Protein AF-A0A433RPC3-F1 (afdb_monomer_lite)

Foldseek 3Di:
DDDDPPDDPPPVVVVVVVVVVVVVVVVVVVVVVVVVVVVVVLVVVCVPQDLDQDQDDWDDQDWDWDWADDPDDDTDIDTDGDPDDGDDPVNRVVVSVVSHVSNVVSVVVVVVVVDDVVVVVVVVVVVVVVVVVVVVVVVVVVVVVVVVVVVVVVVVVVVLVVVVVVLVVVLVVLVVVDPDPVVSVVVSVVVLVVVCVVPPPDSSVVVVVVVVVVVVVVVVVD

Structure (mmCIF, N/CA/C/O backbone):
data_AF-A0A433RPC3-F1
#
_entry.id   AF-A0A433RPC3-F1
#
loop_
_atom_site.group_PDB
_atom_site.id
_atom_site.type_symbol
_atom_site.label_atom_id
_atom_site.label_alt_id
_atom_site.label_comp_id
_atom_site.label_asym_id
_atom_site.label_entity_id
_atom_site.label_seq_id
_atom_site.pdbx_PDB_ins_code
_atom_site.Cartn_x
_atom_site.Cartn_y
_atom_site.Cartn_z
_atom_site.occupancy
_atom_site.B_iso_or_equiv
_atom_site.auth_seq_id
_atom_site.auth_comp_id
_atom_site.auth_asym_id
_atom_site.auth_atom_id
_atom_site.pdbx_PDB_model_num
ATOM 1 N N . GLY A 1 1 ? -7.075 70.596 42.345 1.00 38.84 1 GLY A N 1
ATOM 2 C CA . GLY A 1 1 ? -7.940 69.407 42.231 1.00 38.84 1 GLY A CA 1
ATOM 3 C C . GLY A 1 1 ? -7.065 68.180 42.309 1.00 38.84 1 GLY A C 1
ATOM 4 O O . GLY A 1 1 ? -5.999 68.199 41.714 1.00 38.84 1 GLY A O 1
ATOM 5 N N . ILE A 1 2 ? -7.452 67.172 43.088 1.00 40.19 2 ILE A N 1
ATOM 6 C CA . ILE A 1 2 ? -6.700 65.915 43.198 1.00 40.19 2 ILE A CA 1
ATOM 7 C C . ILE A 1 2 ? -7.211 64.991 42.092 1.00 40.19 2 ILE A C 1
ATOM 9 O O . ILE A 1 2 ? -8.353 64.534 42.153 1.00 40.19 2 ILE A O 1
ATOM 13 N N . GLU A 1 3 ? -6.393 64.748 41.071 1.00 44.56 3 GLU A N 1
ATOM 14 C CA . GLU A 1 3 ? -6.683 63.738 40.054 1.00 44.56 3 GLU A CA 1
ATOM 15 C C . GLU A 1 3 ? -6.603 62.345 40.681 1.00 44.56 3 GLU A C 1
ATOM 17 O O . GLU A 1 3 ? -5.564 61.913 41.184 1.00 44.56 3 GLU A O 1
ATOM 22 N N . ARG A 1 4 ? -7.725 61.623 40.659 1.00 51.38 4 ARG A N 1
ATOM 23 C CA . ARG A 1 4 ? -7.753 60.204 41.009 1.00 51.38 4 ARG A CA 1
ATOM 24 C C . ARG A 1 4 ? -7.163 59.419 39.839 1.00 51.38 4 ARG A C 1
ATOM 26 O O . ARG A 1 4 ? -7.788 59.331 38.785 1.00 51.38 4 ARG A O 1
ATOM 33 N N . LYS A 1 5 ? -5.988 58.811 40.032 1.00 50.91 5 LYS A N 1
ATOM 34 C CA . LYS A 1 5 ? -5.503 57.740 39.151 1.00 50.91 5 LYS A CA 1
ATOM 35 C C . LYS A 1 5 ? -6.491 56.574 39.227 1.00 50.91 5 LYS A C 1
ATOM 37 O O . LYS A 1 5 ? -6.636 55.954 40.277 1.00 50.91 5 LYS A O 1
ATOM 42 N N . LEU A 1 6 ? -7.162 56.283 38.115 1.00 47.28 6 LEU A N 1
ATOM 43 C CA . LEU A 1 6 ? -7.870 55.023 37.897 1.00 47.28 6 LEU A CA 1
ATOM 44 C C . LEU A 1 6 ? -6.831 53.895 37.880 1.00 47.28 6 LEU A C 1
ATOM 46 O O . LEU A 1 6 ? -6.182 53.644 36.869 1.00 47.28 6 LEU A O 1
ATOM 50 N N . VAL A 1 7 ? -6.633 53.249 39.028 1.00 53.22 7 VAL A N 1
ATOM 51 C CA . VAL A 1 7 ? -5.840 52.023 39.129 1.00 53.22 7 VAL A CA 1
ATOM 52 C C . VAL A 1 7 ? -6.800 50.862 38.905 1.00 53.22 7 VAL A C 1
ATOM 54 O O . VAL A 1 7 ? -7.610 50.558 39.776 1.00 53.22 7 VAL A O 1
ATOM 57 N N . GLY A 1 8 ? -6.751 50.248 37.723 1.00 48.09 8 GLY A N 1
ATOM 58 C CA . GLY A 1 8 ? -7.523 49.033 37.462 1.00 48.09 8 GLY A CA 1
ATOM 59 C C . GLY A 1 8 ? -7.886 48.792 36.003 1.00 48.09 8 GLY A C 1
ATOM 60 O O . GLY A 1 8 ? -9.061 48.663 35.685 1.00 48.09 8 GLY A O 1
ATOM 61 N N . THR A 1 9 ? -6.907 48.664 35.110 1.00 48.97 9 THR A N 1
ATOM 62 C CA . THR A 1 9 ? -7.108 47.924 33.853 1.00 48.97 9 THR A CA 1
ATOM 63 C C . THR A 1 9 ? -6.810 46.452 34.116 1.00 48.97 9 THR A C 1
ATOM 65 O O . THR A 1 9 ? -5.803 45.923 33.650 1.00 48.97 9 THR A O 1
ATOM 68 N N . ASN A 1 10 ? -7.633 45.797 34.937 1.00 53.47 10 ASN A N 1
ATOM 69 C CA . ASN A 1 10 ? -7.533 44.350 35.065 1.00 53.47 10 ASN A CA 1
ATOM 70 C C . ASN A 1 10 ? -8.137 43.750 33.790 1.00 53.47 10 ASN A C 1
ATOM 72 O O . ASN A 1 10 ? -9.281 44.047 33.444 1.00 53.47 10 ASN A O 1
ATOM 76 N N . SER A 1 11 ? -7.345 42.985 33.045 1.00 49.66 11 SER A N 1
ATOM 77 C CA . SER A 1 11 ? -7.777 42.311 31.821 1.00 49.66 11 SER A CA 1
ATOM 78 C C . SER A 1 11 ? -8.836 41.263 32.177 1.00 49.66 11 SER A C 1
ATOM 80 O O . SER A 1 11 ? -8.518 40.131 32.524 1.00 49.66 11 SER A O 1
ATOM 82 N N . TYR A 1 12 ? -10.115 41.637 32.119 1.00 53.03 12 TYR A N 1
ATOM 83 C CA . TYR A 1 12 ? -11.245 40.752 32.432 1.00 53.03 12 TYR A CA 1
ATOM 84 C C . TYR A 1 12 ? -11.299 39.479 31.565 1.00 53.03 12 TYR A C 1
ATOM 86 O O . TYR A 1 12 ? -11.978 38.528 31.941 1.00 53.03 12 TYR A O 1
ATOM 94 N N . LYS A 1 13 ? -10.578 39.435 30.433 1.00 57.81 13 LYS A N 1
ATOM 95 C CA . LYS A 1 13 ? -10.460 38.228 29.600 1.00 57.81 13 LYS A CA 1
ATOM 96 C C . LYS A 1 13 ? -9.745 37.086 30.325 1.00 57.81 13 LYS A C 1
ATOM 98 O O . LYS A 1 13 ? -10.267 35.983 30.334 1.00 57.81 13 LYS A O 1
ATOM 103 N N . ASP A 1 14 ? -8.642 37.374 31.012 1.00 66.19 14 ASP A N 1
ATOM 104 C CA . ASP A 1 14 ? -7.838 36.365 31.724 1.00 66.19 14 ASP A CA 1
ATOM 105 C C . ASP A 1 14 ? -8.612 35.769 32.917 1.00 66.19 14 ASP A C 1
ATOM 107 O O . ASP A 1 14 ? -8.630 34.565 33.155 1.00 66.19 14 ASP A O 1
ATOM 111 N N . VAL A 1 15 ? -9.383 36.609 33.618 1.00 73.69 15 VAL A N 1
ATOM 112 C CA . VAL A 1 15 ? -10.227 36.167 34.741 1.00 73.69 15 VAL A CA 1
ATOM 113 C C . VAL A 1 15 ? -11.393 35.290 34.273 1.00 73.69 15 VAL A C 1
ATOM 115 O O . VAL A 1 15 ? -11.741 34.334 34.964 1.00 73.69 15 VAL A O 1
ATOM 118 N N . ASN A 1 16 ? -12.009 35.603 33.130 1.00 78.69 16 ASN A N 1
ATOM 119 C CA . ASN A 1 16 ? -13.104 34.798 32.585 1.00 78.69 16 ASN A CA 1
ATOM 120 C C . ASN A 1 16 ? -12.593 33.467 32.018 1.00 78.69 16 ASN A C 1
ATOM 122 O O . ASN A 1 16 ? -13.151 32.432 32.364 1.00 78.69 16 ASN A O 1
ATOM 126 N N . GLU A 1 17 ? -11.495 33.475 31.257 1.00 80.62 17 GLU A N 1
ATOM 127 C CA . GLU A 1 17 ? -10.848 32.253 30.750 1.00 80.62 17 GLU A CA 1
ATOM 128 C C . GLU A 1 17 ? -10.400 31.332 31.899 1.00 80.62 17 GLU A C 1
ATOM 130 O O . GLU A 1 17 ? -10.603 30.117 31.855 1.00 80.62 17 GLU A O 1
ATOM 135 N N . TYR A 1 18 ? -9.849 31.899 32.978 1.00 80.88 18 TYR A N 1
ATOM 136 C CA . TYR A 1 18 ? -9.494 31.138 34.176 1.00 80.88 18 TYR A CA 1
ATOM 137 C C . TYR A 1 18 ? -10.716 30.519 34.871 1.00 80.88 18 TYR A C 1
ATOM 139 O O . TYR A 1 18 ? -10.659 29.361 35.288 1.00 80.88 18 TYR A O 1
ATOM 147 N N . LYS A 1 19 ? -11.819 31.272 35.002 1.00 87.38 19 LYS A N 1
ATOM 148 C CA . LYS A 1 19 ? -13.069 30.767 35.593 1.00 87.38 19 LYS A CA 1
ATOM 149 C C . LYS A 1 19 ? -13.665 29.638 34.760 1.00 87.38 19 LYS A C 1
ATOM 151 O O . LYS A 1 19 ? -13.944 28.588 35.319 1.00 87.38 19 LYS A O 1
ATOM 156 N N . GLU A 1 20 ? -13.757 29.814 33.443 1.00 87.75 20 GLU A N 1
ATOM 157 C CA . GLU A 1 20 ? -14.229 28.772 32.523 1.00 87.75 20 GLU A CA 1
ATOM 158 C C . GLU A 1 20 ? -13.375 27.506 32.635 1.00 87.75 20 GLU A C 1
ATOM 160 O O . GLU A 1 20 ? -13.902 26.400 32.745 1.00 87.75 20 GLU A O 1
ATOM 165 N N . LYS A 1 21 ? -12.046 27.650 32.696 1.00 89.56 21 LYS A N 1
ATOM 166 C CA . LYS A 1 21 ? -11.145 26.512 32.892 1.00 89.56 21 LYS A CA 1
ATOM 167 C C . LYS A 1 21 ? -11.379 25.807 34.230 1.00 89.56 21 LYS A C 1
ATOM 169 O O . LYS A 1 21 ? -11.334 24.580 34.274 1.00 89.56 21 LYS A O 1
ATOM 174 N N . GLN A 1 22 ? -11.597 26.549 35.314 1.00 91.75 22 GLN A N 1
ATOM 175 C CA . GLN A 1 22 ? -11.886 25.955 36.621 1.00 91.75 22 GLN A CA 1
ATOM 176 C C . GLN A 1 22 ? -13.246 25.259 36.657 1.00 91.75 22 GLN A C 1
ATOM 178 O O . GLN A 1 22 ? -13.348 24.161 37.199 1.00 91.75 22 GLN A O 1
ATOM 183 N N . ASP A 1 23 ? -14.267 25.844 36.037 1.00 93.25 23 ASP A N 1
ATOM 184 C CA . ASP A 1 23 ? -15.589 25.230 35.931 1.00 93.25 23 ASP A CA 1
ATOM 185 C C . ASP A 1 23 ? -15.518 23.914 35.144 1.00 93.25 23 ASP A C 1
ATOM 187 O O . ASP A 1 23 ? -16.047 22.901 35.601 1.00 93.25 23 ASP A O 1
ATOM 191 N N . LEU A 1 24 ? -14.762 23.884 34.040 1.00 93.81 24 LEU A N 1
ATOM 192 C CA . LEU A 1 24 ? -14.499 22.661 33.275 1.00 93.81 24 LEU A CA 1
ATOM 193 C C . LEU A 1 24 ? -13.741 21.606 34.091 1.00 93.81 24 LEU A C 1
ATOM 195 O O . LEU A 1 24 ? -14.083 20.429 34.029 1.00 93.81 24 LEU A O 1
ATOM 199 N N . LEU A 1 25 ? -12.724 21.994 34.868 1.00 91.88 25 LEU A N 1
ATOM 200 C CA . LEU A 1 25 ? -11.994 21.057 35.734 1.00 91.88 25 LEU A CA 1
ATOM 201 C C . LEU A 1 25 ? -12.901 20.461 36.817 1.00 91.88 25 LEU A C 1
ATOM 203 O O . LEU A 1 25 ? -12.837 19.260 37.079 1.00 91.88 25 LEU A O 1
ATOM 207 N N . ASN A 1 26 ? -13.767 21.280 37.415 1.00 93.25 26 ASN A N 1
ATOM 208 C CA . ASN A 1 26 ? -14.754 20.817 38.385 1.00 93.25 26 ASN A CA 1
ATOM 209 C C . ASN A 1 26 ? -15.773 19.871 37.737 1.00 93.25 26 ASN A C 1
ATOM 211 O O . ASN A 1 26 ? -16.106 18.838 38.316 1.00 93.25 26 ASN A O 1
ATOM 215 N N . GLU A 1 27 ? -16.245 20.187 36.530 1.00 94.56 27 GLU A N 1
ATOM 216 C CA . GLU A 1 27 ? -17.148 19.319 35.775 1.00 94.56 27 GLU A CA 1
ATOM 217 C C . GLU A 1 27 ? -16.486 17.975 35.442 1.00 94.56 27 GLU A C 1
ATOM 219 O O . GLU A 1 27 ? -17.097 16.931 35.669 1.00 94.56 27 GLU A O 1
ATOM 224 N N . ILE A 1 28 ? -15.225 17.982 34.996 1.00 92.88 28 ILE A N 1
ATOM 225 C CA . ILE A 1 28 ? -14.436 16.765 34.756 1.00 92.88 28 ILE A CA 1
ATOM 226 C C . ILE A 1 28 ? -14.360 15.923 36.030 1.00 92.88 28 ILE A C 1
ATOM 228 O O . ILE A 1 28 ? -14.707 14.746 35.984 1.00 92.88 28 ILE A O 1
ATOM 232 N N . ALA A 1 29 ? -14.000 16.514 37.171 1.00 93.44 29 ALA A N 1
ATOM 233 C CA . ALA A 1 29 ? -13.903 15.785 38.436 1.00 93.44 29 ALA A CA 1
ATOM 234 C C . ALA A 1 29 ? -15.248 15.156 38.856 1.00 93.44 29 ALA A C 1
ATOM 236 O O . ALA A 1 29 ? -15.300 14.017 39.326 1.00 93.44 29 ALA A O 1
ATOM 237 N N . VAL A 1 30 ? -16.362 15.868 38.649 1.00 95.62 30 VAL A N 1
ATOM 238 C CA . VAL A 1 30 ? -17.713 15.342 38.912 1.00 95.62 30 VAL A CA 1
ATOM 239 C C . VAL A 1 30 ? -18.062 14.197 37.958 1.00 95.62 30 VAL A C 1
ATOM 241 O O . VAL A 1 30 ? -18.665 13.205 38.376 1.00 95.62 30 VAL A O 1
ATOM 244 N N . LEU A 1 31 ? -17.718 14.320 36.676 1.00 94.31 31 LEU A N 1
ATOM 245 C CA . LEU A 1 31 ? -17.961 13.280 35.677 1.00 94.31 31 LEU A CA 1
ATOM 246 C C . LEU A 1 31 ? -17.120 12.030 35.948 1.00 94.31 31 LEU A C 1
ATOM 248 O O . LEU A 1 31 ? -17.659 10.927 35.878 1.00 94.31 31 LEU A O 1
ATOM 252 N N . GLU A 1 32 ? -15.848 12.188 36.312 1.00 90.69 32 GLU A N 1
ATOM 253 C CA . GLU A 1 32 ? -14.964 11.091 36.718 1.00 90.69 32 GLU A CA 1
ATOM 254 C C . GLU A 1 32 ? -15.547 10.332 37.914 1.00 90.69 32 GLU A C 1
ATOM 256 O O . GLU A 1 32 ? -15.697 9.111 37.849 1.00 90.69 32 GLU A O 1
ATOM 261 N N . GLY A 1 33 ? -15.999 11.054 38.946 1.00 94.19 33 GLY A N 1
ATOM 262 C CA . GLY A 1 33 ? -16.677 10.455 40.097 1.00 94.19 33 GLY A CA 1
ATOM 263 C C . GLY A 1 33 ? -17.915 9.641 39.703 1.00 94.19 33 GLY A C 1
ATOM 264 O O . GLY A 1 33 ? -18.040 8.477 40.081 1.00 94.19 33 GLY A O 1
ATOM 265 N N . LYS A 1 34 ? -18.799 10.202 38.865 1.00 94.56 34 LYS A N 1
ATOM 266 C CA . LYS A 1 34 ? -19.998 9.496 38.365 1.00 94.56 34 LYS A CA 1
ATOM 267 C C . LYS A 1 34 ? -19.652 8.252 37.545 1.00 94.56 34 LYS A C 1
ATOM 269 O O . LYS A 1 34 ? -20.356 7.244 37.618 1.00 94.56 34 LYS A O 1
ATOM 274 N N . VAL A 1 35 ? -18.596 8.315 36.736 1.00 90.12 35 VAL A N 1
ATOM 275 C CA . VAL A 1 35 ? -18.122 7.173 35.944 1.00 90.12 35 VAL A CA 1
ATOM 276 C C . VAL A 1 35 ? -17.607 6.066 36.862 1.00 90.12 35 VAL A C 1
ATOM 278 O O . VAL A 1 35 ? -17.922 4.896 36.635 1.00 90.12 35 VAL A O 1
ATOM 281 N N . ASP A 1 36 ? -16.864 6.409 37.910 1.00 89.38 36 ASP A N 1
ATOM 282 C CA . ASP A 1 36 ? -16.343 5.433 38.865 1.00 89.38 36 ASP A CA 1
ATOM 283 C C . ASP A 1 36 ? -17.445 4.813 39.734 1.00 89.38 36 ASP A C 1
ATOM 285 O O . ASP A 1 36 ? -17.445 3.599 39.956 1.00 89.38 36 ASP A O 1
ATOM 289 N N . GLU A 1 37 ? -18.454 5.590 40.129 1.00 93.19 37 GLU A N 1
ATOM 290 C CA . GLU A 1 37 ? -19.675 5.066 40.751 1.00 93.19 37 GLU A CA 1
ATOM 291 C C . GLU A 1 37 ? -20.371 4.046 39.840 1.00 93.19 37 GLU A C 1
ATOM 293 O O . GLU A 1 37 ? -20.634 2.914 40.256 1.00 93.19 37 GLU A O 1
ATOM 298 N N . LYS A 1 38 ? -20.595 4.392 38.564 1.00 89.94 38 LYS A N 1
ATOM 299 C CA . LYS A 1 38 ? -21.222 3.487 37.586 1.00 89.94 38 LYS A CA 1
ATOM 300 C C . LYS A 1 38 ? -20.389 2.234 37.323 1.00 89.94 38 LYS A C 1
ATOM 302 O O . LYS A 1 38 ? -20.958 1.150 37.184 1.00 89.94 38 LYS A O 1
ATOM 307 N N . LYS A 1 39 ? -19.055 2.338 37.310 1.00 88.25 39 LYS A N 1
ATOM 308 C CA . LYS A 1 39 ? -18.160 1.170 37.239 1.00 88.25 39 LYS A CA 1
ATOM 309 C C . LYS A 1 39 ? -18.352 0.248 38.437 1.00 88.25 39 LYS A C 1
ATOM 311 O O . LYS A 1 39 ? -18.440 -0.964 38.248 1.00 88.25 39 LYS A O 1
ATOM 316 N N . ASN A 1 40 ? -18.431 0.798 39.644 1.00 89.94 40 ASN A N 1
ATOM 317 C CA . ASN A 1 40 ? -18.612 0.010 40.860 1.00 89.94 40 ASN A CA 1
ATOM 318 C C . ASN A 1 40 ? -19.991 -0.665 40.911 1.00 89.94 40 ASN A C 1
ATOM 320 O O . ASN A 1 40 ? -20.069 -1.853 41.229 1.00 89.94 40 ASN A O 1
ATOM 324 N N . GLU A 1 41 ? -21.059 0.046 40.531 1.00 89.38 41 GLU A N 1
ATOM 325 C CA . GLU A 1 41 ? -22.403 -0.530 40.372 1.00 89.38 41 GLU A CA 1
ATOM 326 C C . GLU A 1 41 ? -22.387 -1.702 39.384 1.00 89.38 41 GLU A C 1
ATOM 328 O O . GLU A 1 41 ? -22.893 -2.788 39.678 1.00 89.38 41 GLU A O 1
ATOM 333 N N . PHE A 1 42 ? -21.749 -1.509 38.228 1.00 88.12 42 PHE A N 1
ATOM 334 C CA . PHE A 1 42 ? -21.626 -2.552 37.223 1.00 88.12 42 PHE A CA 1
ATOM 335 C C . PHE A 1 42 ? -20.863 -3.773 37.746 1.00 88.12 42 PHE A C 1
ATOM 337 O O . PHE A 1 42 ? -21.331 -4.896 37.582 1.00 88.12 42 PHE A O 1
ATOM 344 N N . LEU A 1 43 ? -19.718 -3.571 38.408 1.00 86.94 43 LEU A N 1
ATOM 345 C CA . LEU A 1 43 ? -18.920 -4.650 38.999 1.00 86.94 43 LEU A CA 1
ATOM 346 C C . LEU A 1 43 ? -19.696 -5.424 40.071 1.00 86.94 43 LEU A C 1
ATOM 348 O O . LEU A 1 43 ? -19.529 -6.635 40.206 1.00 86.94 43 LEU A O 1
ATOM 352 N N . ALA A 1 44 ? -20.549 -4.749 40.843 1.00 88.44 44 ALA A N 1
ATOM 353 C CA . ALA A 1 44 ? -21.407 -5.409 41.819 1.00 88.44 44 ALA A CA 1
ATOM 354 C C . ALA A 1 44 ? -22.443 -6.322 41.140 1.00 88.44 44 ALA A C 1
ATOM 356 O O . ALA A 1 44 ? -22.665 -7.445 41.597 1.00 88.44 44 ALA A O 1
ATOM 357 N N . ILE A 1 45 ? -23.037 -5.873 40.030 1.00 85.81 45 ILE A N 1
ATOM 358 C CA . ILE A 1 45 ? -24.023 -6.649 39.264 1.00 85.81 45 ILE A CA 1
ATOM 359 C C . ILE A 1 45 ? -23.345 -7.797 38.500 1.00 85.81 45 ILE A C 1
ATOM 361 O O . ILE A 1 45 ? -23.835 -8.928 38.517 1.00 85.81 45 ILE A O 1
ATOM 365 N N . SER A 1 46 ? -22.198 -7.540 37.866 1.00 85.25 46 SER A N 1
ATOM 366 C CA . SER A 1 46 ? -21.510 -8.486 36.978 1.00 85.25 46 SER A CA 1
ATOM 367 C C . SER A 1 46 ? -20.940 -9.708 37.703 1.00 85.25 46 SER A C 1
ATOM 369 O O . SER A 1 46 ? -20.822 -10.771 37.091 1.00 85.25 46 SER A O 1
ATOM 371 N N . LYS A 1 47 ? -20.663 -9.607 39.012 1.00 87.44 47 LYS A N 1
ATOM 372 C CA . LYS A 1 47 ? -20.286 -10.747 39.871 1.00 87.44 47 LYS A CA 1
ATOM 373 C C . LYS A 1 47 ? -21.323 -11.871 39.870 1.00 87.44 47 LYS A C 1
ATOM 375 O O . LYS A 1 47 ? -20.956 -13.030 40.025 1.00 87.44 47 LYS A O 1
ATOM 380 N N . ASN A 1 48 ? -22.600 -11.536 39.683 1.00 85.81 48 ASN A N 1
ATOM 381 C CA . ASN A 1 48 ? -23.698 -12.506 39.660 1.00 85.81 48 ASN A CA 1
ATOM 382 C C . ASN A 1 48 ? -24.020 -13.007 38.242 1.00 85.81 48 ASN A C 1
ATOM 384 O O . ASN A 1 48 ? -24.880 -13.871 38.074 1.00 85.81 48 ASN A O 1
ATOM 388 N N . VAL A 1 49 ? -23.354 -12.463 37.219 1.00 86.62 49 VAL A N 1
ATOM 389 C CA . VAL A 1 49 ? -23.548 -12.848 35.821 1.00 86.62 49 VAL A CA 1
ATOM 390 C C . VAL A 1 49 ? -22.520 -13.925 35.457 1.00 86.62 49 VAL A C 1
ATOM 392 O O . VAL A 1 49 ? -21.315 -13.697 35.617 1.00 86.62 49 VAL A O 1
ATOM 395 N N . PRO A 1 50 ? -22.956 -15.090 34.946 1.00 85.06 50 PRO A N 1
ATOM 396 C CA . PRO A 1 50 ? -22.044 -16.163 34.559 1.00 85.06 50 PRO A CA 1
ATOM 397 C C . PRO A 1 50 ? -21.106 -15.720 33.424 1.00 85.06 50 PRO A C 1
ATOM 399 O O . PRO A 1 50 ? -21.431 -14.837 32.638 1.00 85.06 50 PRO A O 1
ATOM 402 N N . ASP A 1 51 ? -19.943 -16.356 33.287 1.00 83.25 51 ASP A N 1
ATOM 403 C CA . ASP A 1 51 ? -18.985 -16.006 32.216 1.00 83.25 51 ASP A CA 1
ATOM 404 C C . ASP A 1 51 ? -19.394 -16.562 30.837 1.00 83.25 51 ASP A C 1
ATOM 406 O O . ASP A 1 51 ? -18.883 -16.160 29.783 1.00 83.25 51 ASP A O 1
ATOM 410 N N . LYS A 1 52 ? -20.316 -17.530 30.832 1.00 82.19 52 LYS A N 1
ATOM 411 C CA . LYS A 1 52 ? -20.808 -18.236 29.646 1.00 82.19 52 LYS A CA 1
ATOM 412 C C . LYS A 1 52 ? -22.324 -18.373 29.701 1.00 82.19 52 LYS A C 1
ATOM 414 O O . LYS A 1 52 ? -22.917 -18.380 30.778 1.00 82.19 52 LYS A O 1
ATOM 419 N N . ASN A 1 53 ? -22.929 -18.525 28.526 1.00 80.25 53 ASN A N 1
ATOM 420 C CA . ASN A 1 53 ? -24.363 -18.758 28.403 1.00 80.25 53 ASN A CA 1
ATOM 421 C C . ASN A 1 53 ? -24.749 -20.038 29.153 1.00 80.25 53 ASN A C 1
ATOM 423 O O . ASN A 1 53 ? -24.054 -21.055 29.065 1.00 80.25 53 ASN A O 1
ATOM 427 N N . LEU A 1 54 ? -25.858 -19.975 29.884 1.00 75.25 54 LEU A N 1
ATOM 428 C CA . LEU A 1 54 ? -26.414 -21.110 30.607 1.00 75.25 54 LEU A CA 1
ATOM 429 C C . LEU A 1 54 ? -27.546 -21.724 29.791 1.00 75.25 54 LEU A C 1
ATOM 431 O O . LEU A 1 54 ? -28.396 -21.002 29.281 1.00 75.25 54 LEU A O 1
ATOM 435 N N . VAL A 1 55 ? -27.567 -23.054 29.728 1.00 69.69 55 VAL A N 1
ATOM 436 C CA . VAL A 1 55 ? -28.742 -23.815 29.295 1.00 69.69 55 VAL A CA 1
ATOM 437 C C . VAL A 1 55 ? -29.469 -24.260 30.554 1.00 69.69 55 VAL A C 1
ATOM 439 O O . VAL A 1 55 ? -28.925 -25.009 31.372 1.00 69.69 55 VAL A O 1
ATOM 442 N N . LEU A 1 56 ? -30.681 -23.762 30.745 1.00 67.25 56 LEU A N 1
ATOM 443 C CA . LEU A 1 56 ? -31.468 -23.968 31.945 1.00 67.25 56 LEU A CA 1
ATOM 444 C C . LEU A 1 56 ? -32.481 -25.104 31.682 1.00 67.25 56 LEU A C 1
ATOM 446 O O . LEU A 1 56 ? -33.180 -25.136 30.674 1.00 67.25 56 LEU A O 1
ATOM 450 N N . LYS A 1 57 ? -32.607 -26.063 32.611 1.00 63.41 57 LYS A N 1
ATOM 451 C CA . LYS A 1 57 ? -33.537 -27.206 32.465 1.00 63.41 57 LYS A CA 1
ATOM 452 C C . LYS A 1 57 ? -34.895 -26.940 33.140 1.00 63.41 57 LYS A C 1
ATOM 454 O O . LYS A 1 57 ? -34.894 -26.578 34.318 1.00 63.41 57 LYS A O 1
ATOM 459 N N . PRO A 1 58 ? -36.048 -27.102 32.452 1.00 55.62 58 PRO A N 1
ATOM 460 C CA . PRO A 1 58 ? -37.373 -26.856 33.039 1.00 55.62 58 PRO A CA 1
ATOM 461 C C . PRO A 1 58 ? -37.682 -27.878 34.147 1.00 55.62 58 PRO A C 1
ATOM 463 O O . PRO A 1 58 ? -37.243 -29.023 34.059 1.00 55.62 58 PRO A O 1
ATOM 466 N N . LYS A 1 59 ? -38.446 -27.510 35.189 1.00 57.78 59 LYS A N 1
ATOM 467 C CA . LYS A 1 59 ? -38.624 -28.359 36.401 1.00 57.78 59 LYS A CA 1
ATOM 468 C C . LYS A 1 59 ? -40.054 -28.487 36.988 1.00 57.78 59 LYS A C 1
ATOM 470 O O . LYS A 1 59 ? -40.264 -27.818 37.958 1.00 57.78 59 LYS A O 1
ATOM 475 N N . ARG A 1 60 ? -41.045 -29.282 36.522 1.00 56.44 60 ARG A N 1
ATOM 476 C CA . ARG A 1 60 ? -42.491 -29.273 37.002 1.00 56.44 60 ARG A CA 1
ATOM 477 C C . ARG A 1 60 ? -42.770 -29.143 38.526 1.00 56.44 60 ARG A C 1
ATOM 479 O O . ARG A 1 60 ? -42.030 -29.710 39.312 1.00 56.44 60 ARG A O 1
ATOM 486 N N . LYS A 1 61 ? -43.803 -28.334 38.907 1.00 54.59 61 LYS A N 1
ATOM 487 C CA . LYS A 1 61 ? -44.331 -28.210 40.275 1.00 54.59 61 LYS A CA 1
ATOM 488 C C . LYS A 1 61 ? -44.762 -29.629 40.504 1.00 54.59 61 LYS A C 1
ATOM 490 O O . LYS A 1 61 ? -45.631 -30.120 39.780 1.00 54.59 61 LYS A O 1
ATOM 495 N N . GLU A 1 62 ? -43.989 -30.344 41.291 1.00 58.09 62 GLU A N 1
ATOM 496 C CA . GLU A 1 62 ? -44.073 -31.784 41.251 1.00 58.09 62 GLU A CA 1
ATOM 497 C C . GLU A 1 62 ? -45.394 -32.135 41.943 1.00 58.09 62 GLU A C 1
ATOM 499 O O . GLU A 1 62 ? -45.622 -31.792 43.102 1.00 58.09 62 GLU A O 1
ATOM 504 N N . ILE A 1 63 ? -46.336 -32.689 41.182 1.00 66.25 63 ILE A N 1
ATOM 505 C CA . ILE A 1 63 ? -47.625 -33.126 41.710 1.00 66.25 63 ILE A CA 1
ATOM 506 C C . ILE A 1 63 ? -47.478 -34.614 41.942 1.00 66.25 63 ILE A C 1
ATOM 508 O O . ILE A 1 63 ? -47.399 -35.399 40.992 1.00 66.25 63 ILE A O 1
ATOM 512 N N . LYS A 1 64 ? -47.436 -35.010 43.211 1.00 69.50 64 LYS A N 1
ATOM 513 C CA . LYS A 1 64 ? -47.461 -36.426 43.544 1.00 69.50 64 LYS A CA 1
ATOM 514 C C . LYS A 1 64 ? -48.908 -36.896 43.447 1.00 69.50 64 LYS A C 1
ATOM 516 O O . LYS A 1 64 ? -49.773 -36.396 44.165 1.00 69.50 64 LYS A O 1
ATOM 521 N N . THR A 1 65 ? -49.166 -37.825 42.530 1.00 75.62 65 THR A N 1
ATOM 522 C CA . THR A 1 65 ? -50.491 -38.430 42.348 1.00 75.62 65 THR A CA 1
ATOM 523 C C . THR A 1 65 ?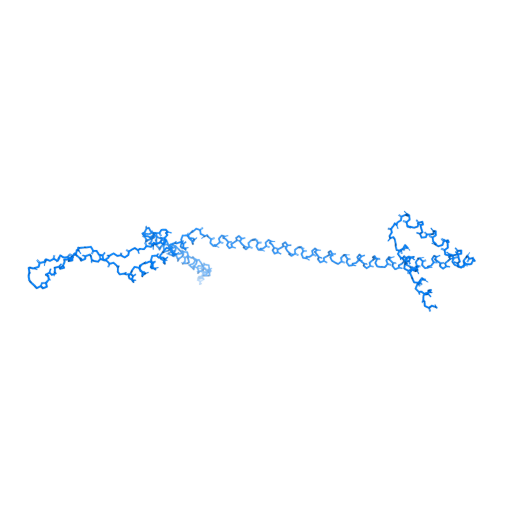 -50.528 -39.752 43.106 1.00 75.62 65 THR A C 1
ATOM 525 O O . THR A 1 65 ? -49.799 -40.680 42.766 1.00 75.62 65 THR A O 1
ATOM 528 N N . GLU A 1 66 ? -51.347 -39.834 44.149 1.00 77.06 66 GLU A N 1
ATOM 529 C CA . GLU A 1 66 ? -51.600 -41.058 44.911 1.00 77.06 66 GLU A CA 1
ATOM 530 C C . GLU A 1 66 ? -52.940 -41.637 44.438 1.00 77.06 66 GLU A C 1
ATOM 532 O O . GLU A 1 66 ? -53.990 -41.020 44.610 1.00 77.06 66 GLU A O 1
ATOM 537 N N . VAL A 1 67 ? -52.893 -42.799 43.781 1.00 78.12 67 VAL A N 1
ATOM 538 C CA . VAL A 1 67 ? -54.082 -43.504 43.283 1.00 78.12 67 VAL A CA 1
ATOM 539 C C . VAL A 1 67 ? -54.429 -44.620 44.261 1.00 78.12 67 VAL A C 1
ATOM 541 O O . VAL A 1 67 ? -53.634 -45.538 44.457 1.00 78.12 67 VAL A O 1
ATOM 544 N N . VAL A 1 68 ? -55.616 -44.549 44.863 1.00 80.00 68 VAL A N 1
ATOM 545 C CA . VAL A 1 68 ? -56.127 -45.556 45.799 1.00 80.00 68 VAL A CA 1
ATOM 546 C C . VAL A 1 68 ? -57.128 -46.455 45.057 1.00 80.00 68 VAL A C 1
ATOM 548 O O . VAL A 1 68 ? -58.201 -45.985 44.658 1.00 80.00 68 VAL A O 1
ATOM 551 N N . PRO A 1 69 ? -56.799 -47.738 44.814 1.00 71.50 69 PRO A N 1
ATOM 552 C CA . PRO A 1 69 ? -57.700 -48.661 44.132 1.00 71.50 69 PRO A CA 1
ATOM 553 C C . PRO A 1 69 ? -58.879 -49.048 45.038 1.00 71.50 69 PRO A C 1
ATOM 555 O O . PRO A 1 69 ? -58.694 -49.414 46.197 1.00 71.50 69 PRO A O 1
ATOM 558 N N . LYS A 1 70 ? -60.102 -48.992 44.496 1.00 76.69 70 LYS A N 1
ATOM 559 C CA . LYS A 1 70 ? -61.336 -49.463 45.152 1.00 76.69 70 LYS A CA 1
ATOM 560 C C . LYS A 1 70 ? -61.744 -50.824 44.574 1.00 76.69 70 LYS A C 1
ATOM 562 O O . LYS A 1 70 ? -61.519 -51.070 43.394 1.00 76.69 70 LYS A O 1
ATOM 567 N N . MET A 1 71 ? -62.368 -51.692 45.383 1.00 72.69 71 MET A N 1
ATOM 568 C CA . MET A 1 71 ? -62.849 -53.015 44.929 1.00 72.69 71 MET A CA 1
ATOM 569 C C . MET A 1 71 ? -63.935 -52.928 43.842 1.00 72.69 71 MET A C 1
ATOM 571 O O . MET A 1 71 ? -64.042 -53.832 43.021 1.00 72.69 71 MET A O 1
ATOM 575 N N . PHE A 1 72 ? -64.727 -51.852 43.824 1.00 60.06 72 PHE A N 1
ATOM 576 C CA . PHE A 1 72 ? -65.746 -51.590 42.808 1.00 60.06 72 PHE A CA 1
ATOM 577 C C . PHE A 1 72 ? -65.772 -50.093 42.463 1.00 60.06 72 PHE A C 1
ATOM 579 O O . PHE A 1 72 ? -65.706 -49.246 43.355 1.00 60.06 72 PHE A O 1
ATOM 586 N N . GLY A 1 73 ? -65.896 -49.766 41.172 1.00 68.81 73 GLY A N 1
ATOM 587 C CA . GLY A 1 73 ? -65.936 -48.387 40.666 1.00 68.81 73 GLY A CA 1
ATOM 588 C C . GLY A 1 73 ? -64.567 -47.802 40.288 1.00 68.81 73 GLY A C 1
ATOM 589 O O . GLY A 1 73 ? -63.542 -48.477 40.343 1.00 68.81 73 GLY A O 1
ATOM 590 N N . LYS A 1 74 ? -64.551 -46.536 39.843 1.00 75.19 74 LYS A N 1
ATOM 591 C CA . LYS A 1 74 ? -63.315 -45.850 39.426 1.00 75.19 74 LYS A CA 1
ATOM 592 C C . LYS A 1 74 ? -62.408 -45.571 40.644 1.00 75.19 74 LYS A C 1
ATOM 594 O O . LYS A 1 74 ? -62.932 -45.215 41.701 1.00 75.19 74 LYS A O 1
ATOM 599 N N . PRO A 1 75 ? -61.077 -45.715 40.504 1.00 78.50 75 PRO A N 1
ATOM 600 C CA . PRO A 1 75 ? -60.124 -45.470 41.584 1.00 78.50 75 PRO A CA 1
ATOM 601 C C . PRO A 1 75 ? -60.128 -44.006 42.034 1.00 78.50 75 PRO A C 1
ATOM 603 O O . PRO A 1 75 ? -60.450 -43.100 41.263 1.00 78.50 75 PRO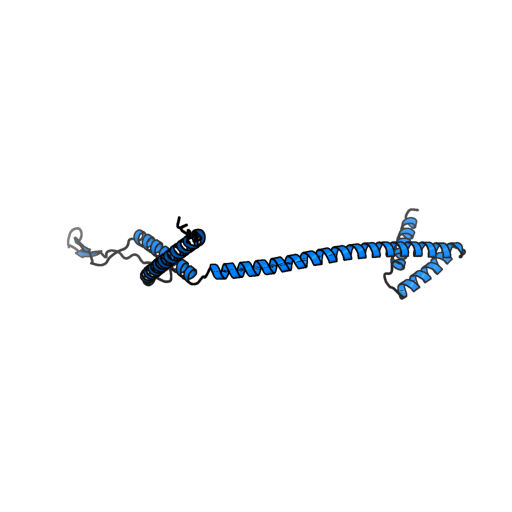 A O 1
ATOM 606 N N . GLU A 1 76 ? -59.757 -43.785 43.292 1.00 76.25 76 GLU A N 1
ATOM 607 C CA . GLU A 1 76 ? -59.726 -42.461 43.910 1.00 76.25 76 GLU A CA 1
ATOM 608 C C . GLU A 1 76 ? -58.348 -41.829 43.694 1.00 76.25 76 GLU A C 1
ATOM 610 O O . GLU A 1 76 ? -57.320 -42.461 43.941 1.00 76.25 76 GLU A O 1
ATOM 615 N N . ILE A 1 77 ? -58.319 -40.605 43.164 1.00 81.88 77 ILE A N 1
ATOM 616 C CA . ILE A 1 77 ? -57.088 -39.919 42.761 1.00 81.88 77 ILE A CA 1
ATOM 617 C C . ILE A 1 77 ? -56.857 -38.744 43.712 1.00 81.88 77 ILE A C 1
ATOM 619 O O . ILE A 1 77 ? -57.621 -37.780 43.699 1.00 81.88 77 ILE A O 1
ATOM 623 N N . HIS A 1 78 ? -55.782 -38.795 44.499 1.00 75.94 78 HIS A N 1
ATOM 624 C CA . HIS A 1 78 ? -55.333 -37.687 45.340 1.00 75.94 78 HIS A CA 1
ATOM 625 C C . HIS A 1 78 ? -54.123 -37.000 44.704 1.00 75.94 78 HIS A C 1
ATOM 627 O O . HIS A 1 78 ? -53.115 -37.641 44.414 1.00 75.94 78 HIS A O 1
ATOM 633 N N . GLN A 1 79 ? -54.201 -35.685 44.503 1.00 79.25 79 GLN A N 1
ATOM 634 C CA . GLN A 1 79 ? -53.073 -34.870 44.048 1.00 79.25 79 GLN A CA 1
ATOM 635 C C . GLN A 1 79 ? -52.523 -34.069 45.231 1.00 79.25 79 GLN A C 1
ATOM 637 O O . GLN A 1 79 ? -53.265 -33.321 45.866 1.00 79.25 79 GLN A O 1
ATOM 642 N N . LYS A 1 80 ? -51.230 -34.227 45.538 1.00 74.31 80 LYS A N 1
ATOM 643 C CA . LYS A 1 80 ? -50.513 -33.407 46.527 1.00 74.31 80 LYS A CA 1
ATOM 644 C C . LYS A 1 80 ? -49.517 -32.506 45.803 1.00 74.31 80 LYS A C 1
ATOM 646 O O . LYS A 1 80 ? -48.631 -33.005 45.106 1.00 74.31 80 LYS A O 1
ATOM 651 N N . GLU A 1 81 ? -49.654 -31.193 45.976 1.00 65.38 81 GLU A N 1
ATOM 652 C C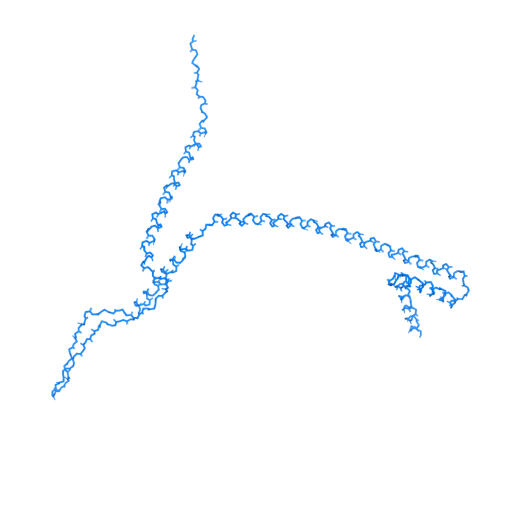A . GLU A 1 81 ? -48.615 -30.246 45.567 1.00 65.38 81 GLU A CA 1
ATOM 653 C C . GLU A 1 81 ? -47.367 -30.482 46.422 1.00 65.38 81 GLU A C 1
ATOM 655 O O . GLU A 1 81 ? -47.429 -30.448 47.651 1.00 65.38 81 GLU A O 1
ATOM 660 N N . THR A 1 82 ? -46.225 -30.727 45.787 1.00 60.50 82 THR A N 1
ATOM 661 C CA . THR A 1 82 ? -44.935 -30.648 46.478 1.00 60.50 82 THR A CA 1
ATOM 662 C C . THR A 1 82 ? -44.463 -29.191 46.493 1.00 60.50 82 THR A C 1
ATOM 664 O O . THR A 1 82 ? -44.756 -28.422 45.578 1.00 60.50 82 THR A O 1
ATOM 667 N N . GLY A 1 83 ? -43.700 -28.787 47.513 1.00 60.56 83 GLY A N 1
ATOM 668 C CA . GLY A 1 83 ? -43.125 -27.434 47.611 1.00 60.56 83 GLY A CA 1
ATOM 669 C C . GLY A 1 83 ? -42.055 -27.101 46.553 1.00 60.56 83 GLY A C 1
ATOM 670 O O . GLY A 1 83 ? -41.408 -26.060 46.651 1.00 60.56 83 GLY A O 1
ATOM 671 N N . ASN A 1 84 ? -41.844 -27.970 45.559 1.00 63.81 84 ASN A N 1
ATOM 672 C CA . ASN A 1 84 ? -40.832 -27.839 44.513 1.00 63.81 84 ASN A CA 1
ATOM 673 C C . ASN A 1 84 ? -41.376 -27.031 43.322 1.00 63.81 84 ASN A C 1
ATOM 675 O O . ASN A 1 84 ? -42.518 -27.215 42.911 1.00 63.81 84 ASN A O 1
ATOM 679 N N . TYR A 1 85 ? -40.561 -26.150 42.736 1.00 61.78 85 TYR A N 1
ATOM 680 C CA . TYR A 1 85 ? -40.985 -25.214 41.686 1.00 61.78 85 TYR A CA 1
ATOM 681 C C . TYR A 1 85 ? -40.635 -25.634 40.264 1.00 61.78 85 TYR A C 1
ATOM 683 O O . TYR A 1 85 ? -39.522 -26.108 40.021 1.00 61.78 85 TYR A O 1
ATOM 691 N N . VAL A 1 86 ? -41.540 -25.260 39.337 1.00 64.00 86 VAL A N 1
ATOM 692 C CA . VAL A 1 86 ? -41.319 -25.282 37.886 1.00 64.00 86 VAL A CA 1
ATOM 693 C C . VAL A 1 86 ? -41.334 -24.017 37.130 1.00 64.00 86 VAL A C 1
ATOM 695 O O . VAL A 1 86 ? -42.320 -23.297 37.107 1.00 64.00 86 VAL A O 1
ATOM 698 N N . PHE A 1 87 ? -40.310 -23.922 36.305 1.00 68.38 87 PHE A N 1
ATOM 699 C CA . PHE A 1 87 ? -40.314 -23.123 35.108 1.00 68.38 87 PHE A CA 1
ATOM 700 C C . PHE A 1 87 ? -40.857 -23.899 33.910 1.00 68.38 87 PHE A C 1
ATOM 702 O O . PHE A 1 87 ? -40.358 -24.972 33.545 1.00 68.38 87 PHE A O 1
ATOM 709 N N . THR A 1 88 ? -41.909 -23.352 33.305 1.00 75.56 88 THR A N 1
ATOM 710 C CA . THR A 1 88 ? -42.390 -23.810 31.999 1.00 75.56 88 THR A CA 1
ATOM 711 C C . THR A 1 88 ? -41.295 -23.615 30.942 1.00 75.56 88 THR A C 1
ATOM 713 O O . THR A 1 88 ? -40.449 -22.735 31.108 1.00 75.56 88 THR A O 1
ATOM 716 N N . PRO A 1 89 ? -41.306 -24.372 29.830 1.00 77.81 89 PRO A N 1
ATOM 717 C CA . PRO A 1 89 ? -40.317 -24.198 28.762 1.00 77.81 89 PRO A CA 1
ATOM 718 C C . PRO A 1 89 ? -40.191 -22.745 28.273 1.00 77.81 89 PRO A C 1
ATOM 720 O O . PRO A 1 89 ? -39.085 -22.243 28.130 1.00 77.81 89 PRO A O 1
ATOM 723 N N . LYS A 1 90 ? -41.317 -22.030 28.135 1.00 79.94 90 LYS A N 1
ATOM 724 C CA . LYS A 1 90 ? -41.341 -20.622 27.709 1.00 79.94 90 LYS A CA 1
ATOM 725 C C . LYS A 1 90 ? -40.675 -19.674 28.716 1.00 79.94 90 LYS A C 1
ATOM 727 O O . LYS A 1 90 ? -39.977 -18.750 28.320 1.00 79.94 90 LYS A O 1
ATOM 732 N N . GLN A 1 91 ? -40.875 -19.896 30.017 1.00 79.44 91 GLN A N 1
ATOM 733 C CA . GLN A 1 91 ? -40.212 -19.099 31.060 1.00 79.44 91 GLN A CA 1
ATOM 734 C C . GLN A 1 91 ? -38.700 -19.340 31.080 1.00 79.44 91 GLN A C 1
ATOM 736 O O . GLN A 1 91 ? -37.937 -18.423 31.362 1.00 79.44 91 GLN A O 1
ATOM 741 N N . MET A 1 92 ? -38.273 -20.561 30.761 1.00 80.62 92 MET A N 1
ATOM 742 C CA . MET A 1 92 ? -36.859 -20.924 30.682 1.00 80.62 92 MET A CA 1
ATOM 743 C C . MET A 1 92 ? -36.174 -20.282 29.489 1.00 80.62 92 MET A C 1
ATOM 745 O O . MET A 1 92 ? -35.125 -19.680 29.661 1.00 80.62 92 MET A O 1
ATOM 749 N N . GLU A 1 93 ? -36.810 -20.318 28.321 1.00 83.00 93 GLU A N 1
ATOM 750 C CA . GLU A 1 93 ? -36.328 -19.643 27.113 1.00 83.00 93 GLU A CA 1
ATOM 751 C C . GLU A 1 93 ? -36.168 -18.125 27.331 1.00 83.00 93 GLU A C 1
ATOM 753 O O . GLU A 1 93 ? -35.158 -17.526 26.955 1.00 83.00 93 GLU A O 1
ATOM 758 N N . GLN A 1 94 ? -37.127 -17.494 28.020 1.00 86.56 94 GLN A N 1
ATOM 759 C CA . GLN A 1 94 ? -37.025 -16.082 28.408 1.00 86.56 94 GLN A CA 1
ATOM 760 C C . GLN A 1 94 ? -35.838 -15.823 29.346 1.00 86.56 94 GLN A C 1
ATOM 762 O O . GLN A 1 94 ? -35.090 -14.865 29.147 1.00 86.56 94 GLN A O 1
ATOM 767 N N . LEU A 1 95 ? -35.638 -16.683 30.347 1.00 85.12 95 LEU A N 1
ATOM 768 C CA . LEU A 1 95 ? -34.510 -16.596 31.275 1.00 85.12 95 LEU A CA 1
ATOM 769 C C . LEU A 1 95 ? -33.165 -16.789 30.565 1.00 85.12 95 LEU A C 1
ATOM 771 O O . LEU A 1 95 ? -32.244 -16.011 30.795 1.00 85.12 95 LEU A O 1
ATOM 775 N N . GLU A 1 96 ? -33.053 -17.772 29.672 1.00 85.62 96 GLU A N 1
ATOM 776 C CA . GLU A 1 96 ? -31.855 -18.010 28.860 1.00 85.62 96 GLU A CA 1
ATOM 777 C C . GLU A 1 96 ? -31.521 -16.805 27.977 1.00 85.62 96 GLU A C 1
ATOM 779 O O . GLU A 1 96 ? -30.354 -16.421 27.870 1.00 85.62 96 GLU A O 1
ATOM 784 N N . THR A 1 97 ? -32.538 -16.160 27.400 1.00 88.06 97 THR A N 1
ATOM 785 C CA . THR A 1 97 ? -32.367 -14.944 26.592 1.00 88.06 97 THR A CA 1
ATOM 786 C C . THR A 1 97 ? -31.810 -13.794 27.432 1.00 88.06 97 THR A C 1
ATOM 788 O O . THR A 1 97 ? -30.828 -13.161 27.041 1.00 88.06 97 THR A O 1
ATOM 791 N N . ILE A 1 98 ? -32.391 -13.547 28.613 1.00 88.31 98 ILE A N 1
ATOM 792 C CA . ILE A 1 98 ? -31.941 -12.490 29.531 1.00 88.31 98 ILE A CA 1
ATOM 793 C C . ILE A 1 98 ? -30.513 -12.762 30.012 1.00 88.31 98 ILE A C 1
ATOM 795 O O . ILE A 1 98 ? -29.674 -11.862 29.987 1.00 88.31 98 ILE A O 1
ATOM 799 N N . VAL A 1 99 ? -30.216 -14.003 30.412 1.00 88.62 99 VAL A N 1
ATOM 800 C CA . VAL A 1 99 ? -28.870 -14.399 30.845 1.00 88.62 99 VAL A CA 1
ATOM 801 C C . VAL A 1 99 ? -27.876 -14.195 29.708 1.00 88.62 99 VAL A C 1
ATOM 803 O O . VAL A 1 99 ? -26.841 -13.577 29.920 1.00 88.62 99 VAL A O 1
ATOM 806 N N . THR A 1 100 ? -28.197 -14.635 28.493 1.00 89.88 100 THR A N 1
ATOM 807 C CA . THR A 1 100 ? -27.319 -14.470 27.325 1.00 89.88 100 THR A CA 1
ATOM 808 C C . THR A 1 100 ? -27.030 -12.997 27.029 1.00 89.88 100 THR A C 1
ATOM 810 O O . THR A 1 100 ? -25.876 -12.631 26.800 1.00 89.88 100 THR A O 1
ATOM 813 N N . ALA A 1 101 ? -28.048 -12.135 27.092 1.00 90.50 101 ALA A N 1
ATOM 814 C CA . ALA A 1 101 ? -27.869 -10.694 26.936 1.00 90.50 101 ALA A CA 1
ATOM 815 C C . ALA A 1 101 ? -26.965 -10.113 28.038 1.00 90.50 101 ALA A C 1
ATOM 817 O O . ALA A 1 101 ? -26.047 -9.352 27.738 1.00 90.50 101 ALA A O 1
ATOM 818 N N . ALA A 1 102 ? -27.160 -10.520 29.296 1.00 90.50 102 ALA A N 1
ATOM 819 C CA . ALA A 1 102 ? -26.319 -10.087 30.410 1.00 90.50 102 ALA A CA 1
ATOM 820 C C . ALA A 1 102 ? -24.853 -10.532 30.244 1.00 90.50 102 ALA A C 1
ATOM 822 O O . ALA A 1 102 ? -23.944 -9.737 30.482 1.00 90.50 102 ALA A O 1
ATOM 823 N N . VAL A 1 103 ? -24.607 -11.765 29.780 1.00 91.56 103 VAL A N 1
ATOM 824 C CA . VAL A 1 103 ? -23.253 -12.263 29.466 1.00 91.56 103 VAL A CA 1
ATOM 825 C C . VAL A 1 103 ? -22.605 -11.435 28.354 1.00 91.56 103 VAL A C 1
ATOM 827 O O . VAL A 1 103 ? -21.423 -11.102 28.445 1.00 91.56 103 VAL A O 1
ATOM 830 N N . ALA A 1 104 ? -23.359 -11.088 27.308 1.00 91.12 104 ALA A N 1
ATOM 831 C CA . ALA A 1 104 ? -22.855 -10.258 26.216 1.00 91.12 104 ALA A CA 1
ATOM 832 C C . ALA A 1 104 ? -22.467 -8.854 26.705 1.00 91.12 104 ALA A C 1
ATOM 834 O O . ALA A 1 104 ? -21.356 -8.406 26.432 1.00 91.12 104 ALA A O 1
ATOM 835 N N . VAL A 1 105 ? -23.334 -8.204 27.489 1.00 90.69 105 VAL A N 1
ATOM 836 C CA . VAL A 1 105 ? -23.064 -6.884 28.084 1.00 90.69 105 VAL A CA 1
ATOM 837 C C . VAL A 1 105 ? -21.843 -6.929 29.009 1.00 90.69 105 VAL A C 1
ATOM 839 O O . VAL A 1 105 ? -21.000 -6.038 28.939 1.00 90.69 105 VAL A O 1
ATOM 842 N N . LYS A 1 106 ? -21.698 -7.986 29.826 1.00 90.69 106 LYS A N 1
ATOM 843 C CA . LYS A 1 106 ? -20.514 -8.203 30.675 1.00 90.69 106 LYS A CA 1
ATOM 844 C C . LYS A 1 106 ? -19.220 -8.197 29.866 1.00 90.69 106 LYS A C 1
ATOM 846 O O . LYS A 1 106 ? -18.325 -7.406 30.152 1.00 90.69 106 LYS A O 1
ATOM 851 N N . LYS A 1 107 ? -19.160 -9.022 28.821 1.00 89.94 107 LYS A N 1
ATOM 852 C CA . LYS A 1 107 ? -17.983 -9.123 27.947 1.00 89.94 107 LYS A CA 1
ATOM 853 C C . LYS A 1 107 ? -17.671 -7.819 27.225 1.00 89.94 107 LYS A C 1
ATOM 855 O O . LYS A 1 107 ? -16.507 -7.458 27.081 1.00 89.94 107 LYS A O 1
ATOM 860 N N . ASP A 1 108 ? -18.702 -7.131 26.744 1.00 88.31 108 ASP A N 1
ATOM 861 C CA . ASP A 1 108 ? -18.542 -5.869 26.025 1.00 88.31 108 ASP A CA 1
ATOM 862 C C . ASP A 1 108 ? -17.930 -4.792 26.925 1.00 88.31 108 ASP A C 1
ATOM 864 O O . ASP A 1 108 ? -16.986 -4.103 26.541 1.00 88.31 108 ASP A O 1
ATOM 868 N N . TYR A 1 109 ? -18.409 -4.715 28.164 1.00 86.69 109 TYR A N 1
ATOM 869 C CA . TYR A 1 109 ? -17.903 -3.776 29.150 1.00 86.69 109 TYR A CA 1
ATOM 870 C C . TYR A 1 109 ? -16.481 -4.105 29.618 1.00 86.69 109 TYR A C 1
ATOM 872 O O . TYR A 1 109 ? -15.648 -3.207 29.699 1.00 86.69 109 TYR A O 1
ATOM 880 N N . GLU A 1 110 ? -16.169 -5.379 29.876 1.00 85.69 110 GLU A N 1
ATOM 881 C CA . GLU A 1 110 ? -14.801 -5.826 30.186 1.00 85.69 110 GLU A CA 1
ATOM 882 C C . GLU A 1 110 ? -13.828 -5.440 29.060 1.00 85.69 110 GLU A C 1
ATOM 884 O O . GLU A 1 110 ? -12.741 -4.918 29.322 1.00 85.69 110 GLU A O 1
ATOM 889 N N . ARG A 1 111 ? -14.250 -5.601 27.796 1.00 86.12 111 ARG A N 1
ATOM 890 C CA . ARG A 1 111 ? -13.482 -5.139 26.633 1.00 86.12 111 ARG A CA 1
ATOM 891 C C . ARG A 1 111 ? -13.261 -3.627 26.681 1.00 86.12 111 ARG A C 1
ATOM 893 O O . ARG A 1 111 ? -12.121 -3.192 26.539 1.00 86.12 111 ARG A O 1
ATOM 900 N N . LEU A 1 112 ? -14.310 -2.836 26.912 1.00 84.12 112 LEU A N 1
ATOM 901 C CA . LEU A 1 112 ? -14.208 -1.374 27.001 1.00 84.12 112 LEU A CA 1
ATOM 902 C C . LEU A 1 112 ? -13.314 -0.907 28.157 1.00 84.12 112 LEU A C 1
ATOM 904 O O . LEU A 1 112 ? -12.581 0.058 27.983 1.00 84.12 112 LEU A O 1
ATOM 908 N N . GLN A 1 113 ? -13.322 -1.590 29.304 1.00 79.44 113 GLN A N 1
ATOM 909 C CA . GLN A 1 113 ? -12.419 -1.275 30.416 1.00 79.44 113 GLN A CA 1
ATOM 910 C C . GLN A 1 113 ? -10.954 -1.561 30.084 1.00 79.44 113 GLN A C 1
ATOM 912 O O . GLN A 1 113 ? -10.069 -0.831 30.524 1.00 79.44 113 GLN A O 1
ATOM 917 N N . SER A 1 114 ? -10.693 -2.629 29.328 1.00 80.38 114 SER A N 1
ATOM 918 C CA . SER A 1 114 ? -9.335 -2.995 28.917 1.00 80.38 114 SER A CA 1
ATOM 919 C C . SER A 1 114 ? -8.783 -2.119 27.785 1.00 80.38 114 SER A C 1
ATOM 921 O O . SER A 1 114 ? -7.569 -2.046 27.598 1.00 80.38 114 SER A O 1
ATOM 923 N N . MET A 1 115 ? -9.660 -1.453 27.029 1.00 80.88 115 MET A N 1
ATOM 924 C CA . MET A 1 115 ? -9.297 -0.653 25.865 1.00 80.88 115 MET A CA 1
ATOM 925 C C . MET A 1 115 ? -9.137 0.817 26.255 1.00 80.88 115 MET A C 1
ATOM 927 O O . MET A 1 115 ? -10.049 1.422 26.809 1.00 80.88 115 MET A O 1
ATOM 931 N N . ASN A 1 116 ? -7.997 1.422 25.914 1.00 82.44 116 ASN A N 1
ATOM 932 C CA . ASN A 1 116 ? -7.824 2.871 26.000 1.00 82.44 116 ASN A CA 1
ATOM 933 C C . ASN A 1 116 ? -7.914 3.475 24.586 1.00 82.44 116 ASN A C 1
ATOM 935 O O . ASN A 1 116 ? -6.891 3.570 23.899 1.00 82.44 116 ASN A O 1
ATOM 939 N N . PRO A 1 117 ? -9.121 3.865 24.128 1.00 83.19 117 PRO A N 1
ATOM 940 C CA . PRO A 1 117 ? -9.331 4.325 22.758 1.00 83.19 117 PRO A CA 1
ATOM 941 C C . PRO A 1 117 ? -8.548 5.599 22.432 1.00 83.19 117 PRO A C 1
ATOM 943 O O . PRO A 1 117 ? -8.228 5.817 21.270 1.00 83.19 117 PRO A O 1
ATOM 946 N N . VAL A 1 118 ? -8.220 6.431 23.428 1.00 84.12 118 VAL A N 1
ATOM 947 C CA . VAL A 1 118 ? -7.447 7.665 23.218 1.00 84.12 118 VAL A CA 1
ATOM 948 C C . VAL A 1 118 ? -6.018 7.322 22.807 1.00 84.12 118 VAL A C 1
ATOM 950 O O . VAL A 1 118 ? -5.571 7.753 21.747 1.00 84.12 118 VAL A O 1
ATOM 953 N N . ILE A 1 119 ? -5.343 6.465 23.580 1.00 84.69 119 ILE A N 1
ATOM 954 C CA . ILE A 1 119 ? -3.966 6.033 23.292 1.00 84.69 119 ILE A CA 1
ATOM 955 C C . ILE A 1 119 ? -3.894 5.281 21.956 1.00 84.69 119 ILE A C 1
ATOM 957 O O . ILE A 1 119 ? -2.956 5.461 21.182 1.00 84.69 119 ILE A O 1
ATOM 961 N N . GLU A 1 120 ? -4.870 4.417 21.672 1.00 87.69 120 GLU A N 1
ATOM 962 C CA . GLU A 1 120 ? -4.916 3.686 20.404 1.00 87.69 120 GLU A CA 1
ATOM 963 C C . GLU A 1 120 ? -5.134 4.630 19.212 1.00 87.69 120 GLU A C 1
ATOM 965 O O . GLU A 1 120 ? -4.441 4.512 18.202 1.00 87.69 120 GLU A O 1
ATOM 970 N N . ASN A 1 121 ? -6.028 5.617 19.338 1.00 92.19 121 ASN A N 1
ATOM 971 C CA . ASN A 1 121 ? -6.253 6.613 18.290 1.00 92.19 121 ASN A CA 1
ATOM 972 C C . ASN A 1 121 ? -5.006 7.472 18.040 1.00 92.19 121 ASN A C 1
ATOM 974 O O . ASN A 1 121 ? -4.678 7.739 16.886 1.00 92.19 121 ASN A O 1
ATOM 978 N N . GLU A 1 122 ? -4.293 7.873 19.096 1.00 92.69 122 GLU A N 1
ATOM 979 C CA . GLU A 1 122 ? -3.028 8.607 18.985 1.00 92.69 122 GLU A CA 1
ATOM 980 C C . GLU A 1 122 ? -1.969 7.801 18.227 1.00 92.69 122 GLU A C 1
ATOM 982 O O . GLU A 1 122 ? -1.399 8.304 17.256 1.00 92.69 122 GLU A O 1
ATOM 987 N N . LYS A 1 123 ? -1.774 6.527 18.588 1.00 94.62 123 LYS A N 1
ATOM 988 C CA . LYS A 1 123 ? -0.846 5.628 17.881 1.00 94.62 123 LYS A CA 1
ATOM 989 C C . LYS A 1 123 ? -1.218 5.457 16.411 1.00 94.62 123 LYS A C 1
ATOM 991 O O . LYS A 1 123 ? -0.353 5.539 15.543 1.00 94.62 123 LYS A O 1
ATOM 996 N N . LEU A 1 124 ? -2.505 5.259 16.120 1.00 95.88 124 LEU A N 1
ATOM 997 C CA . LEU A 1 124 ? -2.991 5.132 14.747 1.00 95.88 124 LEU A CA 1
ATOM 998 C C . LEU A 1 124 ? -2.759 6.415 13.942 1.00 95.88 124 LEU A C 1
ATOM 1000 O O . LEU A 1 124 ? -2.357 6.346 12.783 1.00 95.88 124 LEU A O 1
ATOM 1004 N N . ARG A 1 125 ? -2.974 7.592 14.541 1.00 95.81 125 ARG A N 1
ATOM 1005 C CA . ARG A 1 125 ? -2.690 8.882 13.892 1.00 95.81 125 ARG A CA 1
ATOM 1006 C C . ARG A 1 125 ? -1.210 9.037 13.571 1.00 95.81 125 ARG A C 1
ATOM 1008 O O . ARG A 1 125 ? -0.885 9.486 12.472 1.00 95.81 125 ARG A O 1
ATOM 1015 N N . GLU A 1 126 ? -0.333 8.659 14.495 1.00 96.69 126 GLU A N 1
ATOM 1016 C CA . GLU A 1 126 ? 1.112 8.698 14.278 1.00 96.69 126 GLU A CA 1
ATOM 1017 C C . GLU A 1 126 ? 1.534 7.745 13.152 1.00 96.69 126 GLU A C 1
ATOM 1019 O O . GLU A 1 126 ? 2.228 8.156 12.222 1.00 96.69 126 GLU A O 1
ATOM 1024 N N . GLU A 1 127 ? 1.045 6.504 13.161 1.00 97.25 127 GLU A N 1
ATOM 1025 C CA . GLU A 1 127 ? 1.340 5.524 12.113 1.00 97.25 127 GLU A CA 1
ATOM 1026 C C . GLU A 1 127 ? 0.855 5.998 10.734 1.00 97.25 127 GLU A C 1
ATOM 1028 O O . GLU A 1 127 ? 1.590 5.919 9.744 1.00 97.25 127 GLU A O 1
ATOM 1033 N N . VAL A 1 128 ? -0.364 6.543 10.662 1.00 97.81 128 VAL A N 1
ATOM 1034 C CA . VAL A 1 128 ? -0.920 7.119 9.431 1.00 97.81 128 VAL A CA 1
ATOM 1035 C C . VAL A 1 128 ? -0.069 8.288 8.948 1.00 97.81 128 VAL A C 1
ATOM 1037 O O . VAL A 1 128 ? 0.217 8.372 7.752 1.00 97.81 128 VAL A O 1
ATOM 1040 N N . TYR A 1 129 ? 0.370 9.170 9.846 1.00 96.88 129 TYR A N 1
ATOM 1041 C CA . TYR A 1 129 ? 1.235 10.291 9.493 1.00 96.88 129 TYR A CA 1
ATOM 1042 C C . TYR A 1 129 ? 2.566 9.811 8.899 1.00 96.88 129 TYR A C 1
ATOM 1044 O O . TYR A 1 129 ? 2.948 10.255 7.812 1.00 96.88 129 TYR A O 1
ATOM 1052 N N . GLN A 1 130 ? 3.232 8.853 9.551 1.00 97.19 130 GLN A N 1
ATOM 1053 C CA . GLN A 1 130 ? 4.504 8.302 9.074 1.00 97.19 130 GLN A CA 1
ATOM 1054 C C . GLN A 1 130 ? 4.354 7.639 7.702 1.00 97.19 130 GLN A C 1
ATOM 1056 O O . GLN A 1 130 ? 5.078 7.985 6.766 1.00 97.19 130 GLN A O 1
ATOM 1061 N N . LYS A 1 131 ? 3.353 6.762 7.543 1.00 97.56 131 LYS A N 1
ATOM 1062 C CA . LYS A 1 131 ? 3.071 6.085 6.267 1.00 97.56 131 LYS A CA 1
ATOM 1063 C C . LYS A 1 131 ? 2.720 7.064 5.154 1.00 97.56 131 LYS A C 1
ATOM 1065 O O . LYS A 1 131 ? 3.124 6.871 4.011 1.00 97.56 131 LYS A O 1
ATOM 1070 N N . THR A 1 132 ? 1.983 8.127 5.467 1.00 97.56 132 THR A N 1
ATOM 1071 C CA . THR A 1 132 ? 1.630 9.160 4.484 1.00 97.56 132 THR A CA 1
ATOM 1072 C C . THR A 1 132 ? 2.872 9.909 4.010 1.00 97.56 132 THR A C 1
ATOM 1074 O O . THR A 1 132 ? 3.039 10.125 2.809 1.00 97.56 132 THR A O 1
ATOM 1077 N N . ASN A 1 133 ? 3.770 10.260 4.932 1.00 97.31 133 ASN A N 1
ATOM 1078 C CA . ASN A 1 133 ? 5.014 10.950 4.607 1.00 97.31 133 ASN A CA 1
ATOM 1079 C C . ASN A 1 133 ? 5.965 10.066 3.783 1.00 97.31 133 ASN A C 1
ATOM 1081 O O . ASN A 1 133 ? 6.539 10.518 2.793 1.00 97.31 133 ASN A O 1
ATOM 1085 N N . GLU A 1 134 ? 6.100 8.791 4.149 1.00 97.75 134 GLU A N 1
ATOM 1086 C CA . GLU A 1 134 ? 6.879 7.814 3.384 1.00 97.75 134 GLU A CA 1
ATOM 1087 C C . GLU A 1 134 ? 6.315 7.628 1.969 1.00 97.75 134 GLU A C 1
ATOM 1089 O O . GLU A 1 134 ? 7.050 7.716 0.986 1.00 97.75 134 GLU A O 1
ATOM 1094 N N . ASN A 1 135 ? 4.995 7.474 1.841 1.00 98.00 135 ASN A N 1
ATOM 1095 C CA . ASN A 1 135 ? 4.333 7.335 0.546 1.00 98.00 135 ASN A CA 1
ATOM 1096 C C . ASN A 1 135 ? 4.537 8.581 -0.331 1.00 98.00 135 ASN A C 1
ATOM 1098 O O . ASN A 1 135 ? 4.816 8.465 -1.524 1.00 98.00 135 ASN A O 1
ATOM 1102 N N . TYR A 1 136 ? 4.484 9.780 0.257 1.00 97.75 136 TYR A N 1
ATOM 1103 C CA . TYR A 1 136 ? 4.779 11.017 -0.464 1.00 97.75 136 TYR A CA 1
ATOM 1104 C C . TYR A 1 136 ? 6.209 11.036 -1.024 1.00 97.75 136 TYR A C 1
ATOM 1106 O O . TYR A 1 136 ? 6.400 11.362 -2.198 1.00 97.75 136 TYR A O 1
ATOM 1114 N N . LYS A 1 137 ? 7.205 10.628 -0.226 1.00 97.88 137 LYS A N 1
ATOM 1115 C CA . LYS A 1 137 ? 8.605 10.522 -0.674 1.00 97.88 137 LYS A CA 1
ATOM 1116 C C . LYS A 1 137 ? 8.757 9.513 -1.811 1.00 97.88 137 LYS A C 1
ATOM 1118 O O . LYS A 1 137 ? 9.258 9.874 -2.873 1.00 97.88 137 LYS A O 1
ATOM 1123 N N . LEU A 1 138 ? 8.238 8.299 -1.626 1.00 98.19 138 LEU A N 1
ATOM 1124 C CA . LEU A 1 138 ? 8.295 7.235 -2.633 1.00 98.19 138 LEU A CA 1
ATOM 1125 C C . LEU A 1 138 ? 7.610 7.642 -3.940 1.00 98.19 138 LEU A C 1
ATOM 1127 O O . LEU A 1 138 ? 8.086 7.326 -5.028 1.00 98.19 138 LEU A O 1
ATOM 1131 N N . LYS A 1 139 ? 6.490 8.364 -3.860 1.00 98.12 139 LYS A N 1
ATOM 1132 C CA . LYS A 1 139 ? 5.773 8.853 -5.039 1.00 98.12 139 LYS A CA 1
ATOM 1133 C C . LYS A 1 139 ? 6.597 9.868 -5.833 1.00 98.12 139 LYS A C 1
ATOM 1135 O O . LYS A 1 139 ? 6.554 9.834 -7.064 1.00 98.12 139 LYS A O 1
ATOM 1140 N N . ASN A 1 140 ? 7.326 10.749 -5.150 1.00 97.81 140 ASN A N 1
ATOM 1141 C CA . ASN A 1 140 ? 8.197 11.724 -5.803 1.00 97.81 140 ASN A CA 1
ATOM 1142 C C . ASN A 1 140 ? 9.400 11.042 -6.457 1.00 97.81 140 ASN A C 1
ATOM 1144 O O . ASN A 1 140 ? 9.617 11.244 -7.648 1.00 97.81 140 ASN A O 1
ATOM 1148 N N . GLU A 1 141 ? 10.082 10.151 -5.739 1.00 98.06 141 GLU A N 1
ATOM 1149 C CA . GLU A 1 141 ? 11.210 9.381 -6.277 1.00 98.06 141 GLU A CA 1
ATOM 1150 C C . GLU A 1 141 ? 10.789 8.548 -7.500 1.00 98.06 141 GLU A C 1
ATOM 1152 O O . GLU A 1 141 ? 11.436 8.565 -8.543 1.00 98.06 141 GLU A O 1
ATOM 1157 N N . ASN A 1 142 ? 9.626 7.892 -7.442 1.00 98.25 142 ASN A N 1
ATOM 1158 C CA . ASN A 1 142 ? 9.100 7.133 -8.578 1.00 98.25 142 ASN A CA 1
ATOM 1159 C C . ASN A 1 142 ? 8.795 8.038 -9.783 1.00 98.25 142 ASN A C 1
ATOM 1161 O O . ASN A 1 142 ? 8.976 7.633 -10.931 1.00 98.25 142 ASN A O 1
ATOM 1165 N N . LYS A 1 143 ? 8.335 9.273 -9.552 1.00 98.12 143 LYS A N 1
ATOM 1166 C CA . LYS A 1 143 ? 8.096 10.242 -10.628 1.00 98.12 143 LYS A CA 1
ATOM 1167 C C . LYS A 1 143 ? 9.408 10.678 -11.284 1.00 98.12 143 LYS A C 1
ATOM 1169 O O . LYS A 1 143 ? 9.455 10.735 -12.511 1.00 98.12 143 LYS A O 1
ATOM 1174 N N . GLU A 1 144 ? 10.438 10.952 -10.490 1.00 98.06 144 GLU A N 1
ATOM 1175 C CA . GLU A 1 144 ? 11.775 11.321 -10.972 1.00 98.06 144 GLU A CA 1
ATOM 1176 C C . GLU A 1 144 ? 12.393 10.183 -11.788 1.00 98.06 144 GLU A C 1
ATOM 1178 O O . GLU A 1 144 ? 12.704 10.374 -12.963 1.00 98.06 144 GLU A O 1
ATOM 1183 N N . LEU A 1 145 ? 12.412 8.967 -11.236 1.00 98.38 145 LEU A N 1
ATOM 1184 C CA . LEU A 1 145 ? 12.910 7.775 -11.926 1.00 98.38 145 LEU A CA 1
ATOM 1185 C C . LEU A 1 145 ? 12.151 7.490 -13.227 1.00 98.38 145 LEU A C 1
ATOM 1187 O O . LEU A 1 145 ? 12.742 7.066 -14.217 1.00 98.38 145 LEU A O 1
ATOM 1191 N N . ARG A 1 146 ? 10.834 7.722 -13.268 1.00 98.12 146 ARG A N 1
ATOM 1192 C CA . ARG A 1 146 ? 10.049 7.579 -14.507 1.00 98.12 146 ARG A CA 1
ATOM 1193 C C . ARG A 1 146 ? 10.430 8.605 -15.566 1.00 98.12 146 ARG A C 1
ATOM 1195 O O . ARG A 1 146 ? 10.352 8.271 -16.747 1.00 98.12 146 ARG A O 1
ATOM 1202 N N . SER A 1 147 ? 10.772 9.825 -15.156 1.00 98.00 147 SER A N 1
ATOM 1203 C CA . SER A 1 147 ? 11.248 10.863 -16.071 1.00 98.00 147 SER A CA 1
ATOM 1204 C C . SER A 1 147 ? 12.602 10.466 -16.640 1.00 98.00 147 SER A C 1
ATOM 1206 O O . SER A 1 147 ? 12.724 10.315 -17.848 1.00 98.00 147 SER A O 1
ATOM 1208 N N . GLU A 1 148 ? 13.563 10.150 -15.774 1.00 98.19 148 GLU A N 1
ATOM 1209 C CA . GLU A 1 148 ? 14.904 9.738 -16.190 1.00 98.19 148 GLU A CA 1
ATOM 1210 C C . GLU A 1 148 ? 14.864 8.494 -17.091 1.00 98.19 148 GLU A C 1
ATOM 1212 O O . GLU A 1 148 ? 15.528 8.429 -18.122 1.00 98.19 148 GLU A O 1
ATOM 1217 N N . ASN A 1 149 ? 14.013 7.513 -16.776 1.00 98.44 149 ASN A N 1
ATOM 1218 C CA . ASN A 1 149 ? 13.847 6.324 -17.612 1.00 98.44 149 ASN A CA 1
ATOM 1219 C C . ASN A 1 149 ? 13.278 6.649 -19.003 1.00 98.44 149 ASN A C 1
ATOM 1221 O O . ASN A 1 149 ? 13.591 5.949 -19.966 1.00 98.44 149 ASN A O 1
ATOM 1225 N N . ARG A 1 150 ? 12.424 7.674 -19.114 1.00 98.25 150 ARG A N 1
ATOM 1226 C CA . ARG A 1 150 ? 11.922 8.154 -20.406 1.00 98.25 150 ARG A CA 1
ATOM 1227 C C . ARG A 1 150 ? 13.051 8.806 -21.195 1.00 98.25 150 ARG A C 1
ATOM 1229 O O . ARG A 1 150 ? 13.295 8.379 -22.316 1.00 98.25 150 ARG A O 1
ATOM 1236 N N . ASP A 1 151 ? 13.780 9.723 -20.573 1.00 98.12 151 ASP A N 1
ATOM 1237 C CA . ASP A 1 151 ? 14.876 10.450 -21.218 1.00 98.12 151 ASP A CA 1
ATOM 1238 C C . ASP A 1 151 ? 15.973 9.484 -21.702 1.00 98.12 151 ASP A C 1
ATOM 1240 O O . ASP A 1 151 ? 16.453 9.578 -22.830 1.00 98.12 151 ASP A O 1
ATOM 1244 N N . LEU A 1 152 ? 16.305 8.466 -20.898 1.00 98.38 152 LEU A N 1
ATOM 1245 C CA . LEU A 1 152 ? 17.240 7.407 -21.288 1.00 98.38 152 LEU A CA 1
ATOM 1246 C C . LEU A 1 152 ? 16.724 6.559 -22.455 1.00 98.38 152 LEU A C 1
ATOM 1248 O O . LEU A 1 152 ? 17.508 6.147 -23.311 1.00 98.38 152 LEU A O 1
ATOM 1252 N N . LYS A 1 153 ? 15.423 6.260 -22.503 1.00 98.12 153 LYS A N 1
ATOM 1253 C CA . LYS A 1 153 ? 14.830 5.518 -23.626 1.00 98.12 153 LYS A CA 1
ATOM 1254 C C . LYS A 1 153 ? 14.866 6.325 -24.913 1.00 98.12 153 LYS A C 1
ATOM 1256 O O . LYS A 1 153 ? 15.162 5.736 -25.952 1.00 98.12 153 LYS A O 1
ATOM 1261 N N . ASP A 1 154 ? 14.595 7.621 -24.826 1.00 98.06 154 ASP A N 1
ATOM 1262 C CA . ASP A 1 154 ? 14.646 8.535 -25.963 1.00 98.06 154 ASP A CA 1
ATOM 1263 C C . ASP A 1 154 ? 16.089 8.638 -26.479 1.00 98.06 154 ASP A C 1
ATOM 1265 O O . ASP A 1 154 ? 16.336 8.340 -27.646 1.00 98.06 154 ASP A O 1
ATOM 1269 N N . LEU A 1 155 ? 17.066 8.851 -25.586 1.00 98.12 155 LEU A N 1
ATOM 1270 C CA . LEU A 1 155 ? 18.492 8.863 -25.933 1.00 98.12 155 LEU A CA 1
ATOM 1271 C C . LEU A 1 155 ? 18.959 7.544 -26.574 1.00 98.12 155 LEU A C 1
ATOM 1273 O O . LEU A 1 155 ? 19.687 7.543 -27.566 1.00 98.12 155 LEU A O 1
ATOM 1277 N N . ILE A 1 156 ? 18.542 6.394 -26.033 1.00 96.75 156 ILE A N 1
ATOM 1278 C CA . ILE A 1 156 ? 18.832 5.087 -26.642 1.00 96.75 156 ILE A CA 1
ATOM 1279 C C . ILE A 1 156 ? 18.182 4.980 -28.028 1.00 96.75 156 ILE A C 1
ATOM 1281 O O . ILE A 1 156 ? 18.762 4.371 -28.928 1.00 96.75 156 ILE A O 1
ATOM 1285 N N . GLY A 1 157 ? 16.981 5.531 -28.208 1.00 96.81 157 GLY A N 1
ATOM 1286 C CA . GLY A 1 157 ? 16.294 5.609 -29.495 1.00 96.81 157 GLY A CA 1
ATOM 1287 C C . GLY A 1 157 ? 17.103 6.384 -30.533 1.00 96.81 157 GLY A C 1
ATOM 1288 O O . GLY A 1 157 ? 17.348 5.857 -31.622 1.00 96.81 157 GLY A O 1
ATOM 1289 N N . ASP A 1 1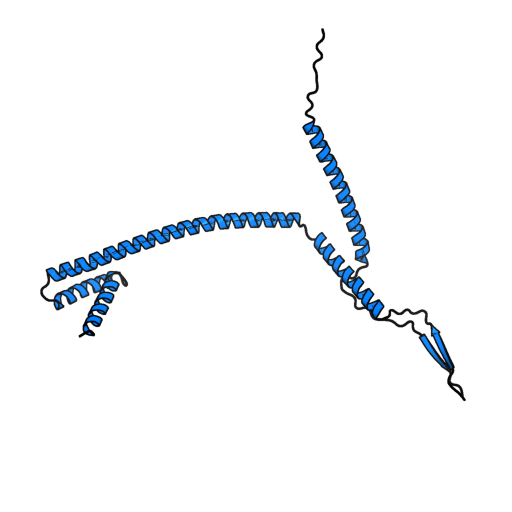58 ? 17.582 7.568 -30.163 1.00 97.69 158 ASP A N 1
ATOM 1290 C CA . ASP A 1 158 ? 18.401 8.428 -31.020 1.00 97.69 158 ASP A CA 1
ATOM 1291 C C . ASP A 1 158 ? 19.724 7.749 -31.390 1.00 97.69 158 ASP A C 1
ATOM 1293 O O . ASP A 1 158 ? 20.052 7.619 -32.570 1.00 97.69 158 ASP A O 1
ATOM 1297 N N . LEU A 1 159 ? 20.430 7.176 -30.410 1.00 96.69 159 LEU A N 1
ATOM 1298 C CA . LEU A 1 159 ? 21.670 6.429 -30.654 1.00 96.69 159 LEU A CA 1
ATOM 1299 C C . LEU A 1 159 ? 21.451 5.233 -31.589 1.00 96.69 159 LEU A C 1
ATOM 1301 O O . LEU A 1 159 ? 22.266 4.959 -32.472 1.00 96.69 159 LEU A O 1
ATOM 1305 N N . ARG A 1 160 ? 20.339 4.504 -31.436 1.00 95.25 160 ARG A N 1
ATOM 1306 C CA . ARG A 1 160 ? 19.981 3.416 -32.361 1.00 95.25 160 ARG A CA 1
ATOM 1307 C C . ARG A 1 160 ? 19.743 3.935 -33.775 1.00 95.25 160 ARG A C 1
ATOM 1309 O O . ARG A 1 160 ? 20.122 3.255 -34.732 1.00 95.25 160 ARG A O 1
ATOM 1316 N N . HIS A 1 161 ? 19.113 5.100 -33.914 1.00 95.62 161 HIS A N 1
ATOM 1317 C CA . HIS A 1 161 ? 18.890 5.732 -35.208 1.00 95.62 161 HIS A CA 1
ATOM 1318 C C . HIS A 1 161 ? 20.215 6.128 -35.869 1.00 95.62 161 HIS A C 1
ATOM 1320 O O . HIS A 1 161 ? 20.459 5.730 -37.009 1.00 95.62 161 HIS A O 1
ATOM 1326 N N . GLU A 1 162 ? 21.104 6.804 -35.140 1.00 97.06 162 GLU A N 1
ATOM 1327 C CA . GLU A 1 162 ? 22.437 7.183 -35.622 1.00 97.06 162 GLU A CA 1
ATOM 1328 C C . GLU A 1 162 ? 23.263 5.966 -36.050 1.00 97.06 162 GLU A C 1
ATOM 1330 O O . GLU A 1 162 ? 23.830 5.948 -37.143 1.00 97.06 162 GLU A O 1
ATOM 1335 N N . VAL A 1 163 ? 23.274 4.897 -35.247 1.00 95.44 163 VAL A N 1
ATOM 1336 C CA . VAL A 1 163 ? 23.941 3.636 -35.610 1.00 95.44 163 VAL A CA 1
ATOM 1337 C C . VAL A 1 163 ? 23.343 3.035 -36.887 1.00 95.44 163 VAL A C 1
ATOM 1339 O O . VAL A 1 163 ? 24.072 2.486 -37.715 1.00 95.44 163 VAL A O 1
ATOM 1342 N N . GLY A 1 164 ? 22.030 3.163 -37.087 1.00 95.12 164 GLY A N 1
ATOM 1343 C CA . GLY A 1 164 ? 21.366 2.752 -38.321 1.00 95.12 164 GLY A CA 1
ATOM 1344 C C . GLY A 1 164 ? 21.782 3.566 -39.543 1.00 95.12 164 GLY A C 1
ATOM 1345 O O . GLY A 1 164 ? 22.003 2.985 -40.608 1.00 95.12 164 GLY A O 1
ATOM 1346 N N . LEU A 1 165 ? 21.946 4.881 -39.393 1.00 96.88 165 LEU A N 1
ATOM 1347 C CA . LEU A 1 165 ? 22.483 5.743 -40.447 1.00 96.88 165 LEU A CA 1
ATOM 1348 C C . LEU A 1 165 ? 23.933 5.373 -40.768 1.00 96.88 165 LEU A C 1
ATOM 1350 O O . LEU A 1 165 ? 24.263 5.179 -41.934 1.00 96.88 165 LEU A O 1
ATOM 1354 N N . LEU A 1 166 ? 24.778 5.175 -39.751 1.00 95.69 166 LEU A N 1
ATOM 1355 C CA . LEU A 1 166 ? 26.164 4.730 -39.931 1.00 95.69 166 LEU A CA 1
ATOM 1356 C C . LEU A 1 166 ? 26.247 3.386 -40.660 1.00 95.69 166 LEU A C 1
ATOM 1358 O O . LEU A 1 166 ? 27.091 3.219 -41.538 1.00 95.69 166 LEU A O 1
ATOM 1362 N N . TYR A 1 167 ? 25.363 2.442 -40.330 1.00 94.94 167 TYR A N 1
ATOM 1363 C CA . TYR A 1 167 ? 25.270 1.159 -41.024 1.00 94.94 167 TYR A CA 1
ATOM 1364 C C . TYR A 1 167 ? 24.996 1.346 -42.525 1.00 94.94 167 TYR A C 1
ATOM 1366 O O . TYR A 1 167 ? 25.684 0.736 -43.347 1.00 94.94 167 TYR A O 1
ATOM 1374 N N . GLN A 1 168 ? 24.021 2.189 -42.893 1.00 94.44 168 GLN A N 1
ATOM 1375 C CA . GLN A 1 168 ? 23.691 2.447 -44.301 1.00 94.44 168 GLN A CA 1
ATOM 1376 C C . GLN A 1 168 ? 24.831 3.183 -45.012 1.00 94.44 168 GLN A C 1
ATOM 1378 O O . GLN A 1 168 ? 25.295 2.718 -46.050 1.00 94.44 168 GLN A O 1
ATOM 1383 N N . SER A 1 169 ? 25.374 4.238 -44.404 1.00 95.00 169 SER A N 1
ATOM 1384 C CA . SER A 1 169 ? 26.506 4.990 -44.953 1.00 95.00 169 SER A CA 1
ATOM 1385 C C . SER A 1 169 ? 27.740 4.112 -45.175 1.00 95.00 169 SER A C 1
ATOM 1387 O O . SER A 1 169 ? 28.381 4.199 -46.219 1.00 95.00 169 SER A O 1
ATOM 1389 N N . ALA A 1 170 ? 28.070 3.220 -44.233 1.00 92.56 170 ALA A N 1
ATOM 1390 C CA . ALA A 1 170 ? 29.184 2.285 -44.386 1.00 92.56 170 ALA A CA 1
ATOM 1391 C C . ALA A 1 170 ? 28.946 1.292 -45.534 1.00 92.56 170 ALA A C 1
ATOM 1393 O O . ALA A 1 170 ? 29.868 0.958 -46.280 1.00 92.56 170 ALA A O 1
ATOM 1394 N N . LYS A 1 171 ? 27.707 0.822 -45.693 1.00 91.38 171 LYS A N 1
ATOM 1395 C CA . LYS A 1 171 ? 27.321 -0.085 -46.776 1.00 91.38 171 LYS A CA 1
ATOM 1396 C C . LYS A 1 171 ? 27.421 0.591 -48.139 1.00 91.38 171 LYS A C 1
ATOM 1398 O O . LYS A 1 171 ? 27.990 0.002 -49.060 1.00 91.38 171 LYS A O 1
ATOM 1403 N N . ASP A 1 172 ? 26.906 1.810 -48.255 1.00 92.00 172 ASP A N 1
ATOM 1404 C CA . ASP A 1 172 ? 26.961 2.598 -49.485 1.00 92.00 172 ASP A CA 1
ATOM 1405 C C . ASP A 1 172 ? 28.407 2.953 -49.843 1.00 92.00 172 ASP A C 1
ATOM 1407 O O . ASP A 1 172 ? 28.828 2.726 -50.977 1.00 92.00 172 ASP A O 1
ATOM 1411 N N . PHE A 1 173 ? 29.219 3.345 -48.857 1.00 92.25 173 PHE A N 1
ATOM 1412 C CA . PHE A 1 173 ? 30.648 3.593 -49.045 1.00 92.25 173 PHE A CA 1
ATOM 1413 C C . PHE A 1 173 ? 31.381 2.386 -49.653 1.00 92.25 173 PHE A C 1
ATOM 1415 O O . PHE A 1 173 ? 32.150 2.548 -50.604 1.00 92.25 173 PHE A O 1
ATOM 1422 N N . VAL A 1 174 ? 31.131 1.173 -49.136 1.00 90.62 174 VAL A N 1
ATOM 1423 C CA . VAL A 1 174 ? 31.709 -0.077 -49.669 1.00 90.62 174 VAL A CA 1
ATOM 1424 C C . VAL A 1 174 ? 31.179 -0.373 -51.072 1.00 90.62 174 VAL A C 1
ATOM 1426 O O . VAL A 1 174 ? 31.951 -0.775 -51.943 1.00 90.62 174 VAL A O 1
ATOM 1429 N N . LYS A 1 175 ? 29.880 -0.166 -51.308 1.00 89.94 175 LYS A N 1
ATOM 1430 C CA . LYS A 1 175 ? 29.227 -0.405 -52.601 1.00 89.94 175 LYS A CA 1
ATOM 1431 C C . LYS A 1 175 ? 29.784 0.483 -53.712 1.00 89.94 175 LYS A C 1
ATOM 1433 O O . LYS A 1 175 ? 29.978 -0.003 -54.818 1.00 89.94 175 LYS A O 1
ATOM 1438 N N . GLU A 1 176 ? 30.064 1.748 -53.420 1.00 91.62 176 GLU A N 1
ATOM 1439 C CA . GLU A 1 176 ? 30.662 2.698 -54.369 1.00 91.62 176 GLU A CA 1
ATOM 1440 C C . GLU A 1 176 ? 32.101 2.339 -54.764 1.00 91.62 176 GLU A C 1
ATOM 1442 O O . GLU A 1 176 ? 32.579 2.768 -55.809 1.00 91.62 176 GLU A O 1
ATOM 1447 N N . ARG A 1 177 ? 32.807 1.575 -53.923 1.00 87.19 177 ARG A N 1
ATOM 1448 C CA . ARG A 1 177 ? 34.252 1.305 -54.048 1.00 87.19 177 ARG A CA 1
ATOM 1449 C C . ARG A 1 177 ? 34.575 -0.154 -54.363 1.00 87.19 177 ARG A C 1
ATOM 1451 O O . ARG A 1 177 ? 35.745 -0.518 -54.426 1.00 87.19 177 ARG A O 1
ATOM 1458 N N . THR A 1 178 ? 33.554 -0.989 -54.545 1.00 88.81 178 THR A N 1
ATOM 1459 C CA . THR A 1 178 ? 33.706 -2.420 -54.821 1.00 88.81 178 THR A CA 1
ATOM 1460 C C . THR A 1 178 ? 32.904 -2.795 -56.057 1.00 88.81 178 THR A C 1
ATOM 1462 O O . THR A 1 178 ? 31.689 -2.603 -56.105 1.00 88.81 178 THR A O 1
ATOM 1465 N N . GLU A 1 179 ? 33.562 -3.403 -57.039 1.00 84.69 179 GLU A N 1
ATOM 1466 C CA . GLU A 1 179 ? 32.888 -3.888 -58.238 1.00 84.69 179 GLU A CA 1
ATOM 1467 C C . GLU A 1 179 ? 32.162 -5.214 -57.963 1.00 84.69 179 GLU A C 1
ATOM 1469 O O . GLU A 1 179 ? 32.750 -6.218 -57.559 1.00 84.69 179 GLU A O 1
ATOM 1474 N N . GLY A 1 180 ? 30.849 -5.223 -58.198 1.00 85.25 180 GLY A N 1
ATOM 1475 C CA . GLY A 1 180 ? 30.023 -6.428 -58.146 1.00 85.25 180 GLY A CA 1
ATOM 1476 C C . GLY A 1 180 ? 29.263 -6.638 -56.831 1.00 85.25 180 GLY A C 1
ATOM 1477 O O . GLY A 1 180 ? 29.806 -6.663 -55.727 1.00 85.25 180 GLY A O 1
ATOM 1478 N N . VAL A 1 181 ? 27.959 -6.906 -56.962 1.00 82.38 181 VAL A N 1
ATOM 1479 C CA . VAL A 1 181 ? 27.021 -7.065 -55.834 1.00 82.38 181 VAL A CA 1
ATOM 1480 C C . VAL A 1 181 ? 27.426 -8.201 -54.884 1.00 82.38 181 VAL A C 1
ATOM 1482 O O . VAL A 1 181 ? 27.238 -8.093 -53.673 1.00 82.38 181 VAL A O 1
ATOM 1485 N N . ARG A 1 182 ? 28.000 -9.297 -55.404 1.00 85.06 182 ARG A N 1
ATOM 1486 C CA . ARG A 1 182 ? 28.447 -10.433 -54.578 1.00 85.06 182 ARG A CA 1
ATOM 1487 C C . ARG A 1 182 ? 29.667 -10.072 -53.721 1.00 85.06 182 ARG A C 1
ATOM 1489 O O . ARG A 1 182 ? 29.710 -10.475 -52.562 1.00 85.06 182 ARG A O 1
ATOM 1496 N N . ALA A 1 183 ? 30.602 -9.286 -54.255 1.00 87.75 183 ALA A N 1
ATOM 1497 C CA . ALA A 1 183 ? 31.770 -8.814 -53.515 1.00 87.75 183 ALA A CA 1
ATOM 1498 C C . ALA A 1 183 ? 31.353 -7.861 -52.382 1.00 87.75 183 ALA A C 1
ATOM 1500 O O . ALA A 1 183 ? 31.730 -8.086 -51.233 1.00 87.75 183 ALA A O 1
ATOM 1501 N N . VAL A 1 184 ? 30.456 -6.906 -52.665 1.00 87.88 184 VAL A N 1
ATOM 1502 C CA . VAL A 1 184 ? 29.867 -6.008 -51.650 1.00 87.88 184 VAL A CA 1
ATOM 1503 C C . VAL A 1 184 ? 29.207 -6.799 -50.518 1.00 87.88 184 VAL A C 1
ATOM 1505 O O . VAL A 1 184 ? 29.458 -6.535 -49.344 1.00 87.88 184 VAL A O 1
ATOM 1508 N N . LYS A 1 185 ? 28.389 -7.811 -50.847 1.00 87.25 185 LYS A N 1
ATOM 1509 C CA . LYS A 1 185 ? 27.710 -8.640 -49.836 1.00 87.25 185 LYS A CA 1
ATOM 1510 C C . LYS A 1 185 ? 28.683 -9.419 -48.949 1.00 87.25 185 LYS A C 1
ATOM 1512 O O . LYS A 1 185 ? 28.396 -9.570 -47.764 1.00 87.25 185 LYS A O 1
ATOM 1517 N N . ASN A 1 186 ? 29.795 -9.911 -49.496 1.00 89.81 186 ASN A N 1
ATOM 1518 C CA . ASN A 1 186 ? 30.795 -10.663 -48.735 1.00 89.81 186 ASN A CA 1
ATOM 1519 C C . ASN A 1 186 ? 31.597 -9.750 -47.800 1.00 89.81 186 ASN A C 1
ATOM 1521 O O . ASN A 1 186 ? 31.626 -10.007 -46.600 1.00 89.81 186 ASN A O 1
ATOM 1525 N N . VAL A 1 187 ? 32.145 -8.645 -48.317 1.00 90.44 187 VAL A N 1
ATOM 1526 C CA . VAL A 1 187 ? 32.910 -7.670 -47.516 1.00 90.44 187 VAL A CA 1
ATOM 1527 C C . VAL A 1 187 ? 32.047 -7.101 -46.391 1.00 90.44 187 VAL A C 1
ATOM 1529 O O . VAL A 1 187 ? 32.461 -7.034 -45.235 1.00 90.44 187 VAL A O 1
ATOM 1532 N N . PHE A 1 188 ? 30.801 -6.742 -46.705 1.00 90.56 188 PHE A N 1
ATOM 1533 C CA . PHE A 1 188 ? 29.896 -6.198 -45.702 1.00 90.56 188 PHE A CA 1
ATOM 1534 C C . PHE A 1 188 ? 29.453 -7.254 -44.677 1.00 90.56 188 PHE A C 1
ATOM 1536 O O . PHE A 1 188 ? 29.299 -6.946 -43.497 1.00 90.56 188 PHE A O 1
ATOM 1543 N N . LYS A 1 189 ? 29.300 -8.523 -45.086 1.00 91.62 189 LYS A N 1
ATOM 1544 C CA . LYS A 1 189 ? 29.068 -9.632 -44.149 1.00 91.62 189 LYS A CA 1
ATOM 1545 C C . LYS A 1 189 ? 30.228 -9.771 -43.160 1.00 91.62 189 LYS A C 1
ATOM 1547 O O . LYS A 1 189 ? 29.968 -9.880 -41.968 1.00 91.62 189 LYS A O 1
ATOM 1552 N N . GLU A 1 190 ? 31.472 -9.735 -43.632 1.00 93.00 190 GLU A N 1
ATOM 1553 C CA . GLU A 1 190 ? 32.659 -9.822 -42.771 1.00 93.00 190 GLU A CA 1
ATOM 1554 C C . GLU A 1 190 ? 32.738 -8.660 -41.776 1.00 93.00 190 GLU A C 1
ATOM 1556 O O . GLU A 1 190 ? 33.081 -8.870 -40.612 1.00 93.00 190 GLU A O 1
ATOM 1561 N N . LEU A 1 191 ? 32.376 -7.443 -42.200 1.00 91.75 191 LEU A N 1
ATOM 1562 C CA . LEU A 1 191 ? 32.267 -6.295 -41.299 1.00 91.75 191 LEU A CA 1
ATOM 1563 C C . LEU A 1 191 ? 31.260 -6.568 -40.173 1.00 91.75 191 LEU A C 1
ATOM 1565 O O . LEU A 1 191 ? 31.585 -6.380 -39.002 1.00 91.75 191 LEU A O 1
ATOM 1569 N N . VAL A 1 192 ? 30.056 -7.039 -40.509 1.00 93.31 192 VAL A N 1
ATOM 1570 C CA . VAL A 1 192 ? 29.027 -7.349 -39.504 1.00 93.31 192 VAL A CA 1
ATOM 1571 C C . VAL A 1 192 ? 29.452 -8.506 -38.601 1.00 93.31 192 VAL A C 1
ATOM 1573 O O . VAL A 1 192 ? 29.225 -8.437 -37.395 1.00 93.31 192 VAL A O 1
ATOM 1576 N N . ASP A 1 193 ? 30.089 -9.545 -39.145 1.00 94.06 193 ASP A N 1
ATOM 1577 C CA . ASP A 1 193 ? 30.587 -10.678 -38.361 1.00 94.06 193 ASP A CA 1
ATOM 1578 C C . ASP A 1 193 ? 31.652 -10.213 -37.342 1.00 94.06 193 ASP A C 1
ATOM 1580 O O . ASP A 1 193 ? 31.538 -10.553 -36.164 1.00 94.06 193 ASP A O 1
ATOM 1584 N N . LYS A 1 194 ? 32.583 -9.324 -37.729 1.00 94.62 194 LYS A N 1
ATOM 1585 C CA . LYS A 1 194 ? 33.551 -8.696 -36.803 1.00 94.62 194 LYS A CA 1
ATOM 1586 C C . LYS A 1 194 ? 32.880 -7.852 -35.716 1.00 94.62 194 LYS A C 1
ATOM 1588 O O . LYS A 1 194 ? 33.306 -7.873 -34.561 1.00 9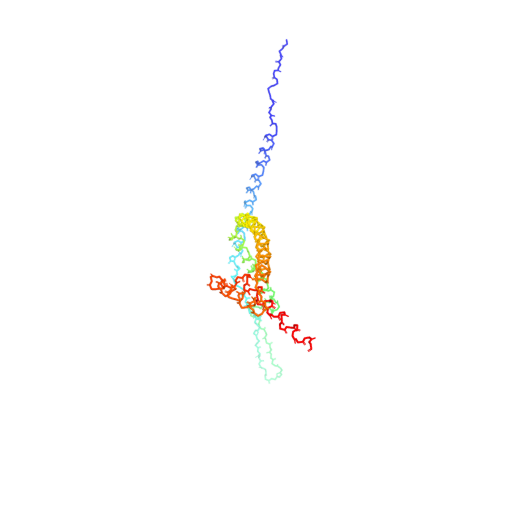4.62 194 LYS A O 1
ATOM 1593 N N . VAL A 1 195 ? 31.843 -7.085 -36.063 1.00 93.38 195 VAL A N 1
ATOM 1594 C CA . VAL A 1 195 ? 31.086 -6.299 -35.072 1.00 93.38 195 VAL A CA 1
ATOM 1595 C C . VAL A 1 195 ? 30.353 -7.227 -34.102 1.00 93.38 195 VAL A C 1
ATOM 1597 O O . VAL A 1 195 ? 30.365 -6.972 -32.900 1.00 93.38 195 VAL A O 1
ATOM 1600 N N . ARG A 1 196 ? 29.773 -8.330 -34.592 1.00 93.12 196 ARG A N 1
ATOM 1601 C CA . ARG A 1 196 ? 29.099 -9.341 -33.765 1.00 93.12 196 ARG A CA 1
ATOM 1602 C C . ARG A 1 196 ? 30.058 -10.028 -32.795 1.00 93.12 196 ARG A C 1
ATOM 1604 O O . ARG A 1 196 ? 29.678 -10.248 -31.653 1.00 93.12 196 ARG A O 1
ATOM 1611 N N . GLU A 1 197 ? 31.273 -10.358 -33.227 1.00 94.81 197 GLU A N 1
ATOM 1612 C CA . GLU A 1 197 ? 32.296 -10.955 -32.354 1.00 94.81 197 GLU A CA 1
ATOM 1613 C C . GLU A 1 197 ? 32.641 -10.050 -31.167 1.00 94.81 197 GLU A C 1
ATOM 1615 O O . GLU A 1 197 ? 32.828 -10.534 -30.054 1.00 94.81 197 GLU A O 1
ATOM 1620 N N . ARG A 1 198 ? 32.689 -8.731 -31.391 1.00 94.31 198 ARG A N 1
ATOM 1621 C CA . ARG A 1 198 ? 32.984 -7.748 -30.338 1.00 94.31 198 ARG A CA 1
ATOM 1622 C C . ARG A 1 198 ? 31.771 -7.401 -29.482 1.00 94.31 198 ARG A C 1
ATOM 1624 O O . ARG A 1 198 ? 31.922 -7.162 -28.290 1.00 94.31 198 ARG A O 1
ATOM 1631 N N . ASN A 1 199 ? 30.592 -7.317 -30.092 1.00 90.88 199 ASN A N 1
ATOM 1632 C CA . ASN A 1 199 ? 29.354 -6.944 -29.419 1.00 90.88 199 ASN A CA 1
ATOM 1633 C C . ASN A 1 199 ? 28.159 -7.746 -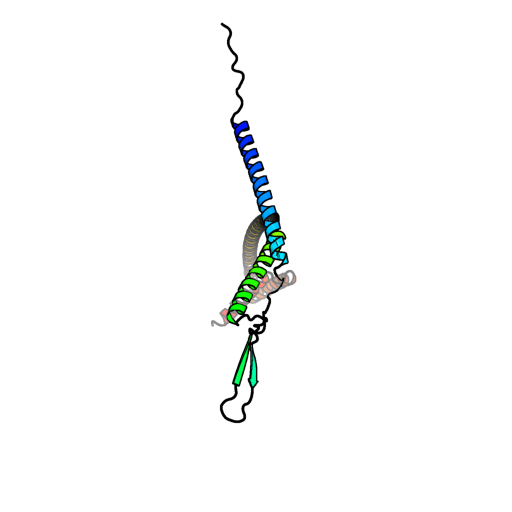29.975 1.00 90.88 199 ASN A C 1
ATOM 1635 O O . ASN A 1 199 ? 27.478 -7.296 -30.913 1.00 90.88 199 ASN A O 1
ATOM 1639 N N . PRO A 1 200 ? 27.899 -8.940 -29.410 1.00 91.56 200 PRO A N 1
ATOM 1640 C CA . PRO A 1 200 ? 26.760 -9.765 -29.790 1.00 91.56 200 PRO A CA 1
ATOM 1641 C C . PRO A 1 200 ? 25.430 -9.039 -29.555 1.00 91.56 200 PRO A C 1
ATOM 1643 O O . PRO A 1 200 ? 25.206 -8.450 -28.501 1.00 91.56 200 PRO A O 1
ATOM 1646 N N . GLY A 1 201 ? 24.513 -9.091 -30.524 1.00 89.50 201 GLY A N 1
ATOM 1647 C CA . GLY A 1 201 ? 23.201 -8.447 -30.409 1.00 89.50 201 GLY A CA 1
ATOM 1648 C C . GLY A 1 201 ? 23.190 -6.939 -30.682 1.00 89.50 201 GLY A C 1
ATOM 1649 O O . GLY A 1 201 ? 22.149 -6.305 -30.477 1.00 89.50 201 GLY A O 1
ATOM 1650 N N . SER A 1 202 ? 24.304 -6.383 -31.171 1.00 92.62 202 SER A N 1
ATOM 1651 C CA . SER A 1 202 ? 24.411 -4.990 -31.620 1.00 92.62 202 SER A CA 1
ATOM 1652 C C . SER A 1 202 ? 23.368 -4.617 -32.683 1.00 92.62 202 SER A C 1
ATOM 1654 O O . SER A 1 202 ? 22.836 -5.463 -33.409 1.00 92.62 202 SER A O 1
ATOM 1656 N N . GLU A 1 203 ? 23.097 -3.319 -32.824 1.00 92.56 203 GLU A N 1
ATOM 1657 C CA . GLU A 1 203 ? 22.176 -2.825 -33.856 1.00 92.56 203 GLU A CA 1
ATOM 1658 C C . GLU A 1 203 ? 22.663 -3.132 -35.281 1.00 92.56 203 GLU A C 1
ATOM 1660 O O . GLU A 1 203 ? 21.843 -3.420 -36.149 1.00 92.56 203 GLU A O 1
ATOM 1665 N N . PHE A 1 204 ? 23.980 -3.203 -35.512 1.00 92.38 204 PHE A N 1
ATOM 1666 C CA . PHE A 1 204 ? 24.556 -3.667 -36.782 1.00 92.38 204 PHE A CA 1
ATOM 1667 C C . PHE A 1 204 ? 24.092 -5.085 -37.139 1.00 92.38 204 PHE A C 1
ATOM 1669 O O . PHE A 1 204 ? 23.649 -5.341 -38.260 1.00 92.38 204 PHE A O 1
ATOM 1676 N N . GLU A 1 205 ? 24.145 -6.011 -36.179 1.00 93.25 205 GLU A N 1
ATOM 1677 C CA . GLU A 1 205 ? 23.686 -7.384 -36.389 1.00 93.25 205 GLU A CA 1
ATOM 1678 C C . GLU A 1 205 ? 22.167 -7.438 -36.627 1.00 93.25 205 GLU A C 1
ATOM 1680 O O . GLU A 1 205 ? 21.694 -8.154 -37.516 1.00 93.25 205 GLU A O 1
ATOM 1685 N N . ARG A 1 206 ? 21.392 -6.666 -35.854 1.00 93.88 206 ARG A N 1
ATOM 1686 C CA . ARG A 1 206 ? 19.925 -6.596 -35.977 1.00 93.88 206 ARG A CA 1
ATOM 1687 C C . ARG A 1 206 ? 19.494 -6.073 -37.344 1.00 93.88 206 ARG A C 1
ATOM 1689 O O . ARG A 1 206 ? 18.626 -6.675 -37.981 1.00 93.88 206 ARG A O 1
ATOM 1696 N N . LEU A 1 207 ? 20.108 -4.986 -37.807 1.00 94.00 207 LEU A N 1
ATOM 1697 C CA . LEU A 1 207 ? 19.834 -4.393 -39.114 1.00 94.00 207 LEU A CA 1
ATOM 1698 C C . LEU A 1 207 ? 20.221 -5.345 -40.244 1.00 94.00 207 LEU A C 1
ATOM 1700 O O . LEU A 1 207 ? 19.411 -5.568 -41.142 1.00 94.00 207 LEU A O 1
ATOM 1704 N N . TYR A 1 208 ? 21.381 -5.999 -40.151 1.00 93.19 208 TYR A N 1
ATOM 1705 C CA . TYR A 1 208 ? 21.808 -6.989 -41.139 1.00 93.19 208 TYR A CA 1
ATOM 1706 C C . TYR A 1 208 ? 20.844 -8.177 -41.249 1.00 93.19 208 TYR A C 1
ATOM 1708 O O . TYR A 1 208 ? 20.474 -8.589 -42.352 1.00 93.19 208 TYR A O 1
ATOM 1716 N N . LYS A 1 209 ? 20.373 -8.712 -40.112 1.00 93.12 209 LYS A N 1
ATOM 1717 C CA . LYS A 1 209 ? 19.344 -9.768 -40.090 1.00 93.12 209 LYS A CA 1
ATOM 1718 C C . LYS A 1 209 ? 18.039 -9.292 -40.734 1.00 93.12 209 LYS A C 1
ATOM 1720 O O . LYS A 1 209 ? 17.472 -10.015 -41.553 1.00 93.12 209 LYS A O 1
ATOM 1725 N N . ARG A 1 210 ? 17.588 -8.075 -40.404 1.00 92.62 210 ARG A N 1
ATOM 1726 C CA . ARG A 1 210 ? 16.372 -7.466 -40.970 1.00 92.62 210 ARG A CA 1
ATOM 1727 C C . ARG A 1 210 ? 16.479 -7.276 -42.485 1.00 92.62 210 ARG A C 1
ATOM 1729 O O . ARG A 1 210 ? 15.523 -7.555 -43.200 1.00 92.62 210 ARG A O 1
ATOM 1736 N N . GLU A 1 211 ? 17.626 -6.827 -42.986 1.00 89.81 211 GLU A N 1
ATOM 1737 C CA . GLU A 1 211 ? 17.860 -6.695 -44.425 1.00 89.81 211 GLU A CA 1
ATOM 1738 C C . GLU A 1 211 ? 17.862 -8.048 -45.135 1.00 89.81 211 GLU A C 1
ATOM 1740 O O . GLU A 1 211 ? 17.198 -8.189 -46.158 1.00 89.81 211 GLU A O 1
ATOM 1745 N N . LYS A 1 212 ? 18.534 -9.065 -44.580 1.00 89.56 212 LYS A N 1
ATOM 1746 C CA . LYS A 1 212 ? 18.521 -10.415 -45.162 1.00 89.56 212 LYS A CA 1
ATOM 1747 C C . LYS A 1 212 ? 17.132 -11.029 -45.234 1.00 89.56 212 LYS A C 1
ATOM 1749 O O . LYS A 1 212 ? 16.855 -11.738 -46.196 1.00 89.56 212 LYS A O 1
ATOM 1754 N N . ALA A 1 213 ? 16.285 -10.783 -44.236 1.00 89.38 213 ALA A N 1
ATOM 1755 C CA . ALA A 1 213 ? 14.889 -11.203 -44.289 1.00 89.38 213 ALA A CA 1
ATOM 1756 C C . ALA A 1 213 ? 14.177 -10.548 -45.486 1.00 89.38 213 ALA A C 1
ATOM 1758 O O . ALA A 1 213 ? 13.700 -11.254 -46.367 1.00 89.38 213 ALA A O 1
ATOM 1759 N N . ARG A 1 214 ? 14.265 -9.216 -45.612 1.00 87.31 214 ARG A N 1
ATOM 1760 C CA . ARG A 1 214 ? 13.669 -8.467 -46.735 1.00 87.31 214 ARG A CA 1
ATOM 1761 C C . ARG A 1 214 ? 14.184 -8.902 -48.111 1.00 87.31 214 ARG A C 1
ATOM 1763 O O . ARG A 1 214 ? 13.431 -8.888 -49.078 1.00 87.31 214 ARG A O 1
ATOM 1770 N N . GLU A 1 215 ? 15.466 -9.252 -48.232 1.00 83.69 215 GLU A N 1
ATOM 1771 C CA . GLU A 1 215 ? 16.028 -9.762 -49.492 1.00 83.69 215 GLU A CA 1
ATOM 1772 C C . GLU A 1 215 ? 15.439 -11.121 -49.892 1.00 83.69 215 GLU A C 1
ATOM 1774 O O . GLU A 1 215 ? 15.261 -11.369 -51.083 1.00 83.69 215 GLU A O 1
ATOM 1779 N N . ARG A 1 216 ? 15.145 -11.994 -48.919 1.00 79.94 216 ARG A N 1
ATOM 1780 C CA . ARG A 1 216 ? 14.514 -13.298 -49.170 1.00 79.94 216 ARG A CA 1
ATOM 1781 C C . ARG A 1 216 ? 13.059 -13.135 -49.592 1.00 79.94 216 ARG A C 1
ATOM 1783 O O . ARG A 1 216 ? 12.650 -13.784 -50.547 1.00 79.94 216 ARG A O 1
ATOM 1790 N N . ASP A 1 217 ? 12.331 -12.233 -48.940 1.00 75.81 217 ASP A N 1
ATOM 1791 C CA . ASP A 1 217 ? 10.912 -11.995 -49.223 1.00 75.81 217 ASP A CA 1
ATOM 1792 C C . ASP A 1 217 ? 10.703 -11.475 -50.656 1.00 75.81 217 ASP A C 1
ATOM 1794 O O . ASP A 1 217 ? 9.880 -12.002 -51.396 1.00 75.81 217 ASP A O 1
ATOM 1798 N N . ARG A 1 218 ? 11.550 -10.544 -51.119 1.00 68.62 218 ARG A N 1
ATOM 1799 C CA . ARG A 1 218 ? 11.541 -10.060 -52.517 1.00 68.62 218 ARG A CA 1
ATOM 1800 C C . ARG A 1 218 ? 11.874 -11.137 -53.555 1.00 68.62 218 ARG A C 1
ATOM 1802 O O . ARG A 1 218 ? 11.572 -10.969 -54.732 1.00 68.62 218 ARG A O 1
ATOM 1809 N N . GLY A 1 219 ? 12.550 -12.209 -53.146 1.00 59.59 219 GLY A N 1
ATOM 1810 C CA . GLY A 1 219 ? 12.824 -13.362 -54.002 1.00 59.59 219 GLY A CA 1
ATOM 1811 C C . GLY A 1 219 ? 11.613 -14.276 -54.196 1.00 59.59 219 GLY A C 1
ATOM 1812 O O . GLY A 1 219 ? 11.630 -15.076 -55.122 1.00 59.59 219 GLY A O 1
ATOM 1813 N N . MET A 1 220 ? 10.585 -14.151 -53.348 1.00 55.81 220 MET A N 1
ATOM 1814 C CA . MET A 1 220 ? 9.345 -14.938 -53.399 1.00 55.81 220 MET A CA 1
ATOM 1815 C C . MET A 1 220 ? 8.183 -14.189 -54.076 1.00 55.81 220 MET A C 1
ATOM 1817 O O . MET A 1 220 ? 7.134 -14.777 -54.306 1.00 55.81 220 MET A O 1
ATOM 1821 N N . GLU A 1 221 ? 8.368 -12.907 -54.412 1.00 52.03 221 GLU A N 1
ATOM 1822 C CA . GLU A 1 221 ? 7.412 -12.071 -55.162 1.00 52.03 221 GLU A CA 1
ATOM 1823 C C . GLU A 1 221 ? 7.623 -12.126 -56.695 1.00 52.03 221 GLU A C 1
ATOM 1825 O O . GLU A 1 221 ? 7.085 -11.289 -57.419 1.00 52.03 221 GLU A O 1
ATOM 1830 N N . ARG A 1 222 ? 8.431 -13.068 -57.204 1.00 42.41 222 ARG A N 1
ATOM 1831 C CA . ARG A 1 222 ? 8.746 -13.224 -58.635 1.00 42.41 222 ARG A CA 1
ATOM 1832 C C . ARG A 1 222 ? 8.250 -14.539 -59.207 1.00 42.41 222 ARG A C 1
ATOM 1834 O O . ARG A 1 222 ? 8.455 -15.572 -58.538 1.00 42.41 222 ARG A O 1
#

Organism: NCBI:txid1562256

pLDDT: mean 84.08, std 14.11, range [38.84, 98.44]

Radius of gyration: 49.75 Å; chains: 1; bounding box: 100×122×106 Å

Sequence (222 aa):
GIERKLVGTNSYKDVNEYKEKQDLLNEIAVLEGKVDEKKNEFLAISKNVPDKNLVLKPKRKEIKTEVVPKMFGKPEIHQKETGNYVFTPKQMEQLETIVTAAVAVKKDYERLQSMNPVIENEKLREEVYQKTNENYKLKNENKELRSENRDLKDLIGDLRHEVGLLYQSAKDFVKERTEGVRAVKNVFKELVDKVRERNPGSEFERLYKREKARERDRGMER

Secondary structure (DSSP, 8-state):
-----------HHHHHHHHHHHHHHHHHHHHHHHHHHHHHHHHHHHTTS-SS---PPP----EEEEEE--SSSSPEEEEEE-S-----HHHHHHHHHHHHHHHHHHHHHHHHHH--HHHHHHHHHHHHHHHHHHHHHHHHHHHHHHHHHHHHHHHHHHHHHHHHHHHHHHHHHHHHHSSSHHHHHHHHHHHHHHHHHHSTT-HHHHHHHHHHHHHHHTTT--